Protein AF-A0A699QBV4-F1 (afdb_monomer_lite)

Foldseek 3Di:
DPLLVCLQPQAADPPHDLLRSVVVSVVSCVVCVPSPDDLLRSLVSSLVRYDVVVQVVLCVLVVHHLSPDDSVVSVVSSVVVSPPPPPPDPDPPDPDDDDDPPVVVVVVVVVVVVVVVVVVVVVVVVVVVVVVVPDDPDDPDPDDQDQAPVPRDRDHVVPPPPPDDDDDPPDPDPPPPPPDPDDDDDDDDDDDDDDDDDDD

Radius of gyration: 39.07 Å; chains: 1; bounding box: 72×97×79 Å

Secondary structure (DSSP, 8-state):
--HHHHHHT----TT--HHHHHHHHHHHHHH-TT----HHHHHHHHHHTS-HHHHHHHHHHHTS-GGGS-HHHHHHHHHHHHH---TT---S--------HHHHHHHHHHHHHHHHHHHHHHHHHHHHHHHHHTSPPPP-PPPP----TTT--SS-GGG---SS-----S--SSSSSS-SS-------------------

InterPro domains:
  IPR005162 Retrotransposon-derived protein PEG10, N-terminal capsid-like domain [PF03732] (3-52)

Organism: Tanacetum cinerariifolium (NCBI:txid118510)

pLDDT: mean 74.92, std 21.94, range [32.69, 98.62]

Sequence (200 aa):
MNLRNEILNFQQKFDEFFHEAWERYKDLLHACPHHGFTKLHQLDTFYNALNPADQDSLNAAAGGNLLEKSPHDALTIIENKSKVRNSRSKPIASPVNASDNHSSSELAKLTHAVNQQTSAVTTTMTAMLKQFQSNPPPAQVKAVEEICVTCGGAHLYYQCLAAGGNTFPEYRDNIQGYVSAATGNFNQGNPGYRPQGVAN

Structure (mmCIF, N/CA/C/O backbone):
data_AF-A0A699QBV4-F1
#
_entry.id   AF-A0A699QBV4-F1
#
loop_
_atom_site.group_PDB
_atom_site.id
_atom_site.type_symbol
_atom_site.label_atom_id
_atom_site.label_alt_id
_atom_site.label_comp_id
_atom_site.label_asym_id
_atom_site.label_entity_id
_atom_site.label_seq_id
_atom_site.pdbx_PDB_ins_code
_atom_site.Cartn_x
_atom_site.Cartn_y
_atom_site.Cartn_z
_atom_site.occupancy
_atom_site.B_iso_or_equiv
_atom_site.auth_seq_id
_atom_site.auth_comp_id
_atom_site.auth_asym_id
_atom_site.auth_atom_id
_atom_site.pdbx_PDB_model_num
ATOM 1 N N . MET A 1 1 ? 21.836 -0.295 -15.040 1.00 61.53 1 MET A N 1
ATOM 2 C CA . MET A 1 1 ? 20.828 -0.517 -13.982 1.00 61.53 1 MET A CA 1
ATOM 3 C C . MET A 1 1 ? 19.862 -1.583 -14.461 1.00 61.53 1 MET A C 1
ATOM 5 O O . MET A 1 1 ? 19.471 -1.538 -15.621 1.00 61.53 1 MET A O 1
ATOM 9 N N . ASN A 1 2 ? 19.543 -2.572 -13.627 1.00 87.38 2 ASN A N 1
ATOM 10 C CA . ASN A 1 2 ? 18.540 -3.581 -13.962 1.00 87.38 2 ASN A CA 1
ATOM 11 C C . ASN A 1 2 ? 17.204 -3.125 -13.363 1.00 87.38 2 ASN A C 1
ATOM 13 O O . ASN A 1 2 ? 16.922 -3.424 -12.206 1.00 87.38 2 ASN A O 1
ATOM 17 N N . LEU A 1 3 ? 16.406 -2.392 -14.147 1.00 91.94 3 LEU A N 1
ATOM 18 C CA . LEU A 1 3 ? 15.130 -1.810 -13.702 1.00 91.94 3 LEU A CA 1
ATOM 19 C C . LEU A 1 3 ? 14.177 -2.859 -13.117 1.00 91.94 3 LEU A C 1
ATOM 21 O O . LEU A 1 3 ? 13.450 -2.587 -12.167 1.00 91.94 3 LEU A O 1
ATOM 25 N N . ARG A 1 4 ? 14.232 -4.096 -13.624 1.00 93.38 4 ARG A N 1
ATOM 26 C CA . ARG A 1 4 ? 13.450 -5.213 -13.089 1.00 93.38 4 ARG A CA 1
ATOM 27 C C . ARG A 1 4 ? 13.821 -5.529 -11.638 1.00 93.38 4 ARG A C 1
ATOM 29 O O . ARG A 1 4 ? 12.937 -5.815 -10.839 1.00 93.38 4 ARG A O 1
ATOM 36 N N . ASN A 1 5 ? 15.105 -5.443 -11.288 1.00 93.25 5 ASN A N 1
ATOM 37 C CA . ASN A 1 5 ? 15.554 -5.611 -9.906 1.00 93.25 5 ASN A CA 1
ATOM 38 C C . ASN A 1 5 ? 15.153 -4.420 -9.029 1.00 93.25 5 ASN A C 1
ATOM 40 O O . ASN A 1 5 ? 14.850 -4.625 -7.861 1.00 93.25 5 ASN A O 1
ATOM 44 N N . GLU A 1 6 ? 15.135 -3.198 -9.560 1.00 94.38 6 GLU A N 1
ATOM 45 C CA . GLU A 1 6 ? 14.687 -2.019 -8.804 1.00 94.38 6 GLU A CA 1
ATOM 46 C C . GLU A 1 6 ? 13.194 -2.074 -8.476 1.00 94.38 6 GLU A C 1
ATOM 48 O O . GLU A 1 6 ? 12.801 -1.683 -7.382 1.00 94.38 6 GLU A O 1
ATOM 53 N N . ILE A 1 7 ? 12.377 -2.624 -9.379 1.00 95.25 7 ILE A N 1
ATOM 54 C CA . ILE A 1 7 ? 10.958 -2.895 -9.113 1.00 95.25 7 ILE A CA 1
ATOM 55 C C . ILE A 1 7 ? 10.810 -3.912 -7.972 1.00 95.25 7 ILE A C 1
ATOM 57 O O . ILE A 1 7 ? 10.021 -3.685 -7.063 1.00 95.25 7 ILE A O 1
ATOM 61 N N . LEU A 1 8 ? 11.569 -5.014 -8.002 1.00 94.81 8 LEU A N 1
ATOM 62 C CA . LEU A 1 8 ? 11.474 -6.088 -7.000 1.00 94.81 8 LEU A CA 1
ATOM 63 C C . LEU A 1 8 ? 12.013 -5.694 -5.621 1.00 94.81 8 LEU A C 1
ATOM 65 O O . LEU A 1 8 ? 11.516 -6.179 -4.613 1.00 94.81 8 LEU A O 1
ATOM 69 N N . ASN A 1 9 ? 13.031 -4.835 -5.582 1.00 95.88 9 ASN A N 1
ATOM 70 C CA . ASN A 1 9 ? 13.616 -4.318 -4.343 1.00 95.88 9 ASN A CA 1
ATOM 71 C C . ASN A 1 9 ? 13.069 -2.929 -3.998 1.00 95.88 9 ASN A C 1
ATOM 73 O O . ASN A 1 9 ? 13.732 -2.156 -3.304 1.00 95.88 9 ASN A O 1
ATOM 77 N N . PHE A 1 10 ? 11.898 -2.574 -4.534 1.00 97.94 10 PHE A N 1
ATOM 78 C CA . PHE A 1 10 ? 11.280 -1.300 -4.224 1.00 97.94 10 PHE A CA 1
ATOM 79 C C . PHE A 1 10 ? 11.040 -1.207 -2.716 1.00 97.94 10 PHE A C 1
ATOM 81 O O . PHE A 1 10 ? 10.636 -2.169 -2.072 1.00 97.94 10 PHE A O 1
ATOM 88 N N . GLN A 1 11 ? 11.300 -0.030 -2.160 1.00 98.12 11 GLN A N 1
ATOM 89 C CA . GLN A 1 11 ? 11.010 0.288 -0.774 1.00 98.12 11 GLN A CA 1
ATOM 90 C C . GLN A 1 11 ? 10.605 1.754 -0.692 1.00 98.12 11 GLN A C 1
ATOM 92 O O . GLN A 1 11 ? 11.211 2.616 -1.351 1.00 98.12 11 GLN A O 1
ATOM 97 N N . GLN A 1 12 ? 9.573 2.035 0.096 1.00 98.12 12 GLN A N 1
ATOM 98 C CA . GLN A 1 12 ? 9.241 3.399 0.475 1.00 98.12 12 GLN A CA 1
ATOM 99 C C . GLN A 1 12 ? 10.352 3.952 1.372 1.00 98.12 12 GLN A C 1
ATOM 101 O O . GLN A 1 12 ? 10.805 3.285 2.306 1.00 98.12 12 GLN A O 1
ATOM 106 N N . LYS A 1 13 ? 10.824 5.163 1.080 1.00 97.00 13 LYS A N 1
ATOM 107 C CA . LYS A 1 13 ? 11.875 5.806 1.885 1.00 97.00 13 LYS A CA 1
ATOM 108 C C . LYS A 1 13 ? 11.273 6.403 3.163 1.00 97.00 13 LYS A C 1
ATOM 110 O O . LYS A 1 13 ? 10.092 6.723 3.203 1.00 97.00 13 LYS A O 1
ATOM 115 N N . PHE A 1 14 ? 12.100 6.590 4.193 1.00 89.56 14 PHE A N 1
ATOM 116 C CA . PHE A 1 14 ? 11.664 7.064 5.516 1.00 89.56 14 PHE A CA 1
ATOM 117 C C . PHE A 1 14 ? 10.877 8.391 5.483 1.00 89.56 14 PHE A C 1
ATOM 119 O O . PHE A 1 14 ? 9.830 8.483 6.111 1.00 89.56 14 PHE A O 1
ATOM 126 N N . ASP A 1 15 ? 11.335 9.374 4.704 1.00 90.31 15 ASP A N 1
ATOM 127 C CA . ASP A 1 15 ? 10.689 10.693 4.569 1.00 90.31 15 ASP A CA 1
ATOM 128 C C . ASP A 1 15 ? 9.827 10.824 3.299 1.00 90.31 15 ASP A C 1
ATOM 130 O O . ASP A 1 15 ? 9.460 11.928 2.903 1.00 90.31 15 ASP A O 1
ATOM 134 N N . GLU A 1 16 ? 9.533 9.716 2.616 1.00 94.88 16 GLU A N 1
ATOM 135 C CA . GLU A 1 16 ? 8.768 9.732 1.368 1.00 94.88 16 GLU A CA 1
ATOM 136 C C . GLU A 1 16 ? 7.283 9.507 1.636 1.00 94.88 16 GLU A C 1
ATOM 138 O O . GLU A 1 16 ? 6.866 8.496 2.217 1.00 94.88 16 GLU A O 1
ATOM 143 N N . PHE A 1 17 ? 6.458 10.436 1.162 1.00 94.88 17 PHE A N 1
ATOM 144 C CA . PHE A 1 17 ? 5.015 10.313 1.284 1.00 94.88 17 PHE A CA 1
ATOM 145 C C . PHE A 1 17 ? 4.480 9.208 0.367 1.00 94.88 17 PHE A C 1
ATOM 147 O O . PHE A 1 17 ? 4.997 8.966 -0.721 1.00 94.88 17 PHE A O 1
ATOM 154 N N . PHE A 1 18 ? 3.357 8.600 0.756 1.00 96.88 18 PHE A N 1
ATOM 155 C CA . PHE A 1 18 ? 2.693 7.548 -0.020 1.00 96.88 18 PHE A CA 1
ATOM 156 C C . PHE A 1 18 ? 2.538 7.867 -1.517 1.00 96.88 18 PHE A C 1
ATOM 158 O O . PHE A 1 18 ? 2.805 7.027 -2.372 1.00 96.88 18 PHE A O 1
ATOM 165 N N . HIS A 1 19 ? 2.098 9.086 -1.842 1.00 95.69 19 HIS A N 1
ATOM 166 C CA . HIS A 1 19 ? 1.883 9.491 -3.229 1.00 95.69 19 HIS A CA 1
ATOM 167 C C . HIS A 1 19 ? 3.198 9.573 -4.018 1.00 95.69 19 HIS A C 1
ATOM 169 O O . HIS A 1 19 ? 3.224 9.174 -5.175 1.00 95.69 19 HIS A O 1
ATOM 175 N N . GLU A 1 20 ? 4.292 10.019 -3.396 1.00 96.75 20 GLU A N 1
ATOM 176 C CA . GLU A 1 20 ? 5.619 10.066 -4.022 1.00 96.75 20 GLU A CA 1
ATOM 177 C C . GLU A 1 20 ? 6.139 8.653 -4.293 1.00 96.75 20 GLU A C 1
ATOM 179 O O . GLU A 1 20 ? 6.597 8.364 -5.399 1.00 96.75 20 GLU A O 1
ATOM 184 N N . ALA A 1 21 ? 5.984 7.747 -3.321 1.00 97.88 21 ALA A N 1
ATOM 185 C CA . ALA A 1 21 ? 6.336 6.341 -3.488 1.00 97.88 21 ALA A CA 1
ATOM 186 C C . ALA A 1 21 ? 5.525 5.686 -4.620 1.00 97.88 21 ALA A C 1
ATOM 188 O O . ALA A 1 21 ? 6.087 4.968 -5.447 1.00 97.88 21 ALA A O 1
ATOM 189 N N . TRP A 1 22 ? 4.218 5.956 -4.694 1.00 98.00 22 TRP A N 1
ATOM 190 C CA . TRP A 1 22 ? 3.360 5.417 -5.749 1.00 98.00 22 TRP A CA 1
ATOM 191 C C . TRP A 1 22 ? 3.744 5.924 -7.143 1.00 98.00 22 TRP A C 1
ATOM 193 O O . TRP A 1 22 ? 3.850 5.121 -8.072 1.00 98.00 22 TRP A O 1
ATOM 203 N N . GLU A 1 23 ? 3.998 7.226 -7.303 1.00 97.38 23 GLU A N 1
ATOM 204 C CA . GLU A 1 23 ? 4.460 7.777 -8.584 1.00 97.38 23 GLU A CA 1
ATOM 205 C C . GLU A 1 23 ? 5.813 7.182 -8.990 1.00 97.38 23 GLU A C 1
ATOM 207 O O . GLU A 1 23 ? 5.953 6.681 -10.105 1.00 97.38 23 GLU A O 1
ATOM 212 N N . ARG A 1 24 ? 6.775 7.107 -8.062 1.00 98.00 24 ARG A N 1
ATOM 213 C CA . ARG A 1 24 ? 8.092 6.514 -8.334 1.00 98.00 24 ARG A CA 1
ATOM 214 C C . ARG A 1 24 ? 7.996 5.044 -8.741 1.00 98.00 24 ARG A C 1
ATOM 216 O O . ARG A 1 24 ? 8.729 4.597 -9.621 1.00 98.00 24 ARG A O 1
ATOM 223 N N . TYR A 1 25 ? 7.098 4.284 -8.119 1.00 98.06 25 TYR A N 1
ATOM 224 C CA . TYR A 1 25 ? 6.860 2.895 -8.498 1.00 98.06 25 TYR A CA 1
ATOM 225 C C . TYR A 1 25 ? 6.279 2.779 -9.916 1.00 98.06 25 TYR A C 1
ATOM 227 O O . TYR A 1 25 ? 6.743 1.956 -10.709 1.00 98.06 25 TYR A O 1
ATOM 235 N N . LYS A 1 26 ? 5.316 3.639 -10.278 1.00 96.94 26 LYS A N 1
ATOM 236 C CA . LYS A 1 26 ? 4.771 3.700 -11.645 1.00 96.94 26 LYS A CA 1
ATOM 237 C C . LYS A 1 26 ? 5.837 4.075 -12.671 1.00 96.94 26 LYS A C 1
ATOM 239 O O . LYS A 1 26 ? 5.889 3.448 -13.726 1.00 96.94 26 LYS A O 1
ATOM 244 N N . ASP A 1 27 ? 6.709 5.027 -12.354 1.00 97.44 27 ASP A N 1
ATOM 245 C CA . ASP A 1 27 ? 7.809 5.425 -13.237 1.00 97.44 27 ASP A CA 1
ATOM 246 C C . ASP A 1 27 ? 8.770 4.262 -13.512 1.00 97.44 27 ASP A C 1
ATOM 248 O O . ASP A 1 27 ? 9.167 4.044 -14.658 1.00 97.44 27 ASP A O 1
ATOM 252 N N . LEU A 1 28 ? 9.083 3.450 -12.495 1.00 96.50 28 LEU A N 1
ATOM 253 C CA . LEU A 1 28 ? 9.894 2.240 -12.667 1.00 96.50 28 LEU A CA 1
ATOM 254 C C . LEU A 1 28 ? 9.213 1.206 -13.576 1.00 96.50 28 LEU A C 1
ATOM 256 O O . LEU A 1 28 ? 9.867 0.628 -14.447 1.00 96.50 28 LEU A O 1
ATOM 260 N N . LEU A 1 29 ? 7.904 0.990 -13.407 1.00 95.62 29 LEU A N 1
ATOM 261 C CA . LEU A 1 29 ? 7.129 0.097 -14.275 1.00 95.62 29 LEU A CA 1
ATOM 262 C C . LEU A 1 29 ? 7.102 0.606 -15.725 1.00 95.62 29 LEU A C 1
ATOM 264 O O . LEU A 1 29 ? 7.334 -0.174 -16.649 1.00 95.62 29 LEU A O 1
ATOM 268 N N . HIS A 1 30 ? 6.889 1.909 -15.931 1.00 95.56 30 HIS A N 1
ATOM 269 C CA . HIS A 1 30 ? 6.886 2.531 -17.258 1.00 95.56 30 HIS A CA 1
ATOM 270 C C . HIS A 1 30 ? 8.258 2.486 -17.938 1.00 95.56 30 HIS A C 1
ATOM 272 O O . HIS A 1 30 ? 8.334 2.265 -19.146 1.00 95.56 30 HIS A O 1
ATOM 278 N N . ALA A 1 31 ? 9.342 2.646 -17.177 1.00 95.50 31 ALA A N 1
ATOM 279 C CA . ALA A 1 31 ? 10.705 2.535 -17.691 1.00 95.50 31 ALA A CA 1
ATOM 280 C C . ALA A 1 31 ? 11.083 1.089 -18.074 1.00 95.50 31 ALA A C 1
ATOM 282 O O . ALA A 1 31 ? 12.048 0.876 -18.811 1.00 95.50 31 ALA A O 1
ATOM 283 N N . CYS A 1 32 ? 10.330 0.085 -17.607 1.00 93.06 32 CYS A N 1
ATOM 284 C CA . CYS A 1 32 ? 10.576 -1.331 -17.873 1.00 93.06 32 CYS A CA 1
ATOM 285 C C . CYS A 1 32 ? 9.347 -2.031 -18.497 1.00 93.06 32 CYS A C 1
ATOM 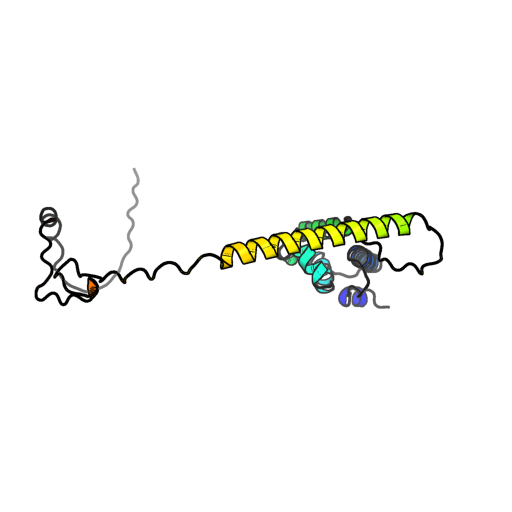287 O O . CYS A 1 32 ? 8.815 -2.969 -17.909 1.00 93.06 32 CYS A O 1
ATOM 289 N N . PRO A 1 33 ? 8.899 -1.665 -19.713 1.00 85.62 33 PRO A N 1
ATOM 290 C CA . PRO A 1 33 ? 7.638 -2.164 -20.286 1.00 85.62 33 PRO A CA 1
ATOM 291 C C . PRO A 1 33 ? 7.607 -3.688 -20.515 1.00 85.62 33 PRO A C 1
ATOM 293 O O . PRO A 1 33 ? 6.541 -4.297 -20.558 1.00 85.62 33 PRO A O 1
ATOM 296 N N . HIS A 1 34 ? 8.776 -4.329 -20.625 1.00 89.31 34 HIS A N 1
ATOM 297 C CA . HIS A 1 34 ? 8.922 -5.781 -20.785 1.00 89.31 34 HIS A CA 1
ATOM 298 C C . HIS A 1 34 ? 9.224 -6.511 -19.463 1.00 89.31 34 HIS A C 1
ATOM 300 O O . HIS A 1 34 ? 9.803 -7.596 -19.465 1.00 89.31 34 HIS A O 1
ATOM 306 N N . HIS A 1 35 ? 8.842 -5.938 -18.318 1.00 87.62 35 HIS A N 1
ATOM 307 C CA . HIS A 1 35 ? 9.147 -6.484 -16.990 1.00 87.62 35 HIS A CA 1
ATOM 308 C C . HIS A 1 35 ? 8.538 -7.875 -16.700 1.00 87.62 35 HIS A C 1
ATOM 310 O O . HIS A 1 35 ? 9.020 -8.594 -15.821 1.00 87.62 35 HIS A O 1
ATOM 316 N N . GLY A 1 36 ? 7.463 -8.260 -17.400 1.00 91.81 36 GLY A N 1
ATOM 317 C CA . GLY A 1 36 ? 6.789 -9.561 -17.256 1.00 91.81 36 GLY A CA 1
ATOM 318 C C . GLY A 1 36 ? 5.936 -9.746 -15.989 1.00 91.81 36 GLY A C 1
ATOM 319 O O . GLY A 1 36 ? 5.261 -10.759 -15.852 1.00 91.81 36 GLY A O 1
ATOM 320 N N . PHE A 1 37 ? 5.935 -8.785 -15.061 1.00 94.06 37 PHE A N 1
ATOM 321 C CA . PHE A 1 37 ? 5.098 -8.817 -13.859 1.00 94.06 37 PHE A CA 1
ATOM 322 C C . PHE A 1 37 ? 3.599 -8.696 -14.146 1.00 94.06 37 PHE A C 1
ATOM 324 O O . PHE A 1 37 ? 3.161 -7.771 -14.834 1.00 94.06 37 PHE A O 1
ATOM 331 N N . THR A 1 38 ? 2.813 -9.589 -13.541 1.00 95.75 38 THR A N 1
ATOM 332 C CA . THR A 1 38 ? 1.349 -9.493 -13.521 1.00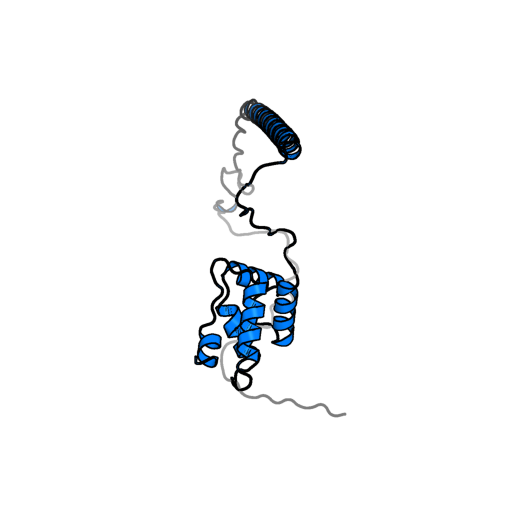 95.75 38 THR A CA 1
ATOM 333 C C . THR A 1 38 ? 0.902 -8.317 -12.655 1.00 95.75 38 THR A C 1
ATOM 335 O O . THR A 1 38 ? 1.629 -7.875 -11.764 1.00 95.75 38 THR A O 1
ATOM 338 N N . LYS A 1 39 ? -0.325 -7.825 -12.864 1.00 95.00 39 LYS A N 1
ATOM 339 C CA . LYS A 1 39 ? -0.855 -6.720 -12.054 1.00 95.00 39 LYS A CA 1
ATOM 340 C C . LYS A 1 39 ? -0.908 -7.062 -10.564 1.00 95.00 39 LYS A C 1
ATOM 342 O O . LYS A 1 39 ? -0.567 -6.222 -9.743 1.00 95.00 39 LYS A O 1
ATOM 347 N N . LEU A 1 40 ? -1.281 -8.299 -10.233 1.00 96.44 40 LEU A N 1
ATOM 348 C CA . LEU A 1 40 ? -1.284 -8.790 -8.856 1.00 96.44 40 LEU A CA 1
ATOM 349 C C . LEU A 1 40 ? 0.119 -8.730 -8.243 1.00 96.44 40 LEU A C 1
ATOM 351 O O . LEU A 1 40 ? 0.277 -8.211 -7.147 1.00 96.44 40 LEU A O 1
ATOM 355 N N . HIS A 1 41 ? 1.140 -9.184 -8.975 1.00 96.75 41 HIS A N 1
ATOM 356 C CA . HIS A 1 41 ? 2.518 -9.138 -8.490 1.00 96.75 41 HIS A CA 1
ATOM 357 C C . HIS A 1 41 ? 3.022 -7.702 -8.292 1.00 96.75 41 HIS A C 1
ATOM 359 O O . HIS A 1 41 ? 3.727 -7.434 -7.325 1.00 96.75 41 HIS A O 1
ATOM 365 N N . GLN A 1 42 ? 2.635 -6.767 -9.167 1.00 97.31 42 GLN A N 1
ATOM 366 C CA . GLN A 1 42 ? 2.961 -5.346 -8.994 1.00 97.31 42 GLN A CA 1
ATOM 367 C C . GLN A 1 42 ? 2.340 -4.771 -7.712 1.00 97.31 42 GLN A C 1
ATOM 369 O O . GLN A 1 42 ? 2.997 -4.047 -6.972 1.00 97.31 42 GLN A O 1
ATOM 374 N N . LEU A 1 43 ? 1.072 -5.100 -7.446 1.00 98.12 43 LEU A N 1
ATOM 375 C CA . LEU A 1 43 ? 0.359 -4.637 -6.254 1.00 98.12 43 LEU A CA 1
ATOM 376 C C . LEU A 1 43 ? 0.948 -5.229 -4.972 1.00 98.12 43 LEU A C 1
ATOM 378 O O . LEU A 1 43 ? 1.159 -4.491 -4.017 1.00 98.12 43 LEU A O 1
ATOM 382 N N . ASP A 1 44 ? 1.253 -6.527 -4.977 1.00 98.00 44 ASP A N 1
ATOM 383 C CA . ASP A 1 44 ? 1.896 -7.215 -3.855 1.00 98.00 44 ASP A CA 1
ATOM 384 C C . ASP A 1 44 ? 3.282 -6.625 -3.559 1.00 98.00 44 ASP A C 1
ATOM 386 O O . ASP A 1 44 ? 3.573 -6.243 -2.427 1.00 98.00 44 ASP A O 1
ATOM 390 N N . THR A 1 45 ? 4.099 -6.438 -4.601 1.00 98.12 45 THR A N 1
ATOM 391 C CA . THR A 1 45 ? 5.427 -5.819 -4.478 1.00 98.12 45 THR A CA 1
ATOM 392 C C . THR A 1 45 ? 5.327 -4.415 -3.890 1.00 98.12 45 THR A C 1
ATOM 394 O O . THR A 1 45 ? 6.046 -4.090 -2.950 1.00 98.12 45 THR A O 1
ATOM 397 N N . PHE A 1 46 ? 4.420 -3.583 -4.413 1.00 98.62 46 PHE A N 1
ATOM 398 C CA . PHE A 1 46 ? 4.235 -2.230 -3.900 1.00 98.62 46 PHE A CA 1
ATOM 399 C C . PHE A 1 46 ? 3.748 -2.233 -2.449 1.00 98.62 46 PHE A C 1
ATOM 401 O O . PHE A 1 46 ? 4.339 -1.549 -1.623 1.00 98.62 46 PHE A O 1
ATOM 408 N N . TYR A 1 47 ? 2.719 -3.018 -2.116 1.00 98.62 47 TYR A N 1
ATOM 409 C CA . TYR A 1 47 ? 2.162 -3.077 -0.762 1.00 98.62 47 TYR A CA 1
ATOM 410 C C . TYR A 1 47 ? 3.207 -3.515 0.270 1.00 98.62 47 TYR A C 1
ATOM 412 O O . TYR A 1 47 ? 3.370 -2.851 1.293 1.00 98.62 47 TYR A O 1
ATOM 420 N N . ASN A 1 48 ? 3.959 -4.582 -0.011 1.00 98.19 48 ASN A N 1
ATOM 421 C CA . ASN A 1 48 ? 4.975 -5.115 0.905 1.00 98.19 48 ASN A CA 1
ATOM 422 C C . ASN A 1 48 ? 6.173 -4.168 1.093 1.00 98.19 48 ASN A C 1
ATOM 424 O O . ASN A 1 48 ? 6.891 -4.264 2.085 1.00 98.19 48 ASN A O 1
ATOM 428 N N . ALA A 1 49 ? 6.374 -3.244 0.157 1.00 98.31 49 ALA A N 1
ATOM 429 C CA . ALA A 1 49 ? 7.429 -2.243 0.191 1.00 98.31 49 ALA A CA 1
ATOM 430 C C . ALA A 1 49 ? 7.070 -0.967 0.976 1.00 98.31 49 ALA A C 1
ATOM 432 O O . ALA A 1 49 ? 7.946 -0.123 1.199 1.00 98.31 49 ALA A O 1
ATOM 433 N N . LEU A 1 50 ? 5.798 -0.794 1.349 1.00 98.38 50 LEU A N 1
ATOM 434 C CA . LEU A 1 50 ? 5.319 0.365 2.100 1.00 98.38 50 LEU A CA 1
ATOM 435 C C . LEU A 1 50 ? 5.725 0.303 3.571 1.00 98.38 50 LEU A C 1
ATOM 437 O O . LEU A 1 50 ? 5.945 -0.764 4.146 1.00 98.38 50 LEU A O 1
ATOM 441 N N . ASN A 1 51 ? 5.761 1.473 4.205 1.00 97.38 51 ASN A N 1
ATOM 442 C CA . ASN A 1 51 ? 5.836 1.539 5.657 1.00 97.38 51 ASN A CA 1
ATOM 443 C C . ASN A 1 51 ? 4.527 1.005 6.299 1.00 97.38 51 ASN A C 1
ATOM 445 O O . ASN A 1 51 ? 3.464 1.060 5.669 1.00 97.38 51 ASN A O 1
ATOM 449 N N . PRO A 1 52 ? 4.566 0.535 7.562 1.00 97.62 52 PRO A N 1
ATOM 450 C CA . PRO A 1 52 ? 3.388 -0.036 8.221 1.00 97.62 52 PRO A CA 1
ATOM 451 C C . PRO A 1 52 ? 2.185 0.913 8.306 1.00 97.62 52 PRO A C 1
ATOM 453 O O . PRO A 1 52 ? 1.051 0.483 8.134 1.00 97.62 52 PRO A O 1
ATOM 456 N N . ALA A 1 53 ? 2.409 2.215 8.506 1.00 96.44 53 ALA A N 1
ATOM 457 C CA . ALA A 1 53 ? 1.318 3.183 8.627 1.00 96.44 53 ALA A CA 1
ATOM 458 C C . ALA A 1 53 ? 0.536 3.344 7.311 1.00 96.44 53 ALA A C 1
ATOM 460 O O . ALA A 1 53 ? -0.691 3.484 7.313 1.00 96.44 53 ALA A O 1
ATOM 461 N N . ASP A 1 54 ? 1.229 3.303 6.174 1.00 97.69 54 ASP A N 1
ATOM 462 C CA . ASP A 1 54 ? 0.594 3.345 4.862 1.00 97.69 54 ASP A CA 1
ATOM 463 C C . ASP A 1 54 ? -0.082 2.017 4.499 1.00 97.69 54 ASP A C 1
ATOM 465 O O . ASP A 1 54 ? -1.154 2.053 3.885 1.00 97.69 54 ASP A O 1
ATOM 469 N N . GLN A 1 55 ? 0.463 0.874 4.936 1.00 98.50 55 GLN A N 1
ATOM 470 C CA . GLN A 1 55 ? -0.215 -0.428 4.841 1.00 98.50 55 GLN A CA 1
ATOM 471 C C . GLN A 1 55 ? -1.522 -0.438 5.646 1.00 98.50 55 GLN A C 1
ATOM 473 O O . GLN A 1 55 ? -2.577 -0.762 5.098 1.00 98.50 55 GLN A O 1
ATOM 478 N N . ASP A 1 56 ? -1.486 -0.007 6.908 1.00 98.25 56 ASP A N 1
ATOM 479 C CA . ASP A 1 56 ? -2.665 0.084 7.776 1.00 98.25 56 ASP A CA 1
ATOM 480 C C . ASP A 1 56 ? -3.723 1.020 7.189 1.00 98.25 56 ASP A C 1
ATOM 482 O O . ASP A 1 56 ? -4.912 0.698 7.151 1.00 98.25 56 ASP A O 1
ATOM 486 N N . SER A 1 57 ? -3.294 2.169 6.661 1.00 97.25 57 SER A N 1
ATOM 487 C CA . SER A 1 57 ? -4.186 3.120 5.999 1.00 97.25 57 SER A CA 1
ATOM 488 C C . SER A 1 57 ? -4.860 2.527 4.758 1.00 97.25 57 SER A C 1
ATOM 490 O O . SER A 1 57 ? -6.033 2.819 4.514 1.00 97.25 57 SER A O 1
ATOM 492 N N . LEU A 1 58 ? -4.149 1.713 3.974 1.00 98.31 58 LEU A N 1
ATOM 493 C CA . LEU A 1 58 ? -4.721 1.010 2.827 1.00 98.31 58 LEU A CA 1
ATOM 494 C C . LEU A 1 58 ? -5.703 -0.083 3.259 1.00 98.31 58 LEU A C 1
ATOM 496 O O . LEU A 1 58 ? -6.789 -0.180 2.685 1.00 98.31 58 LEU A O 1
ATOM 500 N N . ASN A 1 59 ? -5.360 -0.858 4.286 1.00 98.38 59 ASN A N 1
ATOM 501 C CA . ASN A 1 59 ? -6.227 -1.907 4.820 1.00 98.38 59 ASN A CA 1
ATOM 502 C C . ASN A 1 59 ? -7.521 -1.327 5.409 1.00 98.38 59 ASN A C 1
ATOM 504 O O . ASN A 1 59 ? -8.618 -1.836 5.167 1.00 98.38 59 ASN A O 1
ATOM 508 N N . ALA A 1 60 ? -7.424 -0.198 6.112 1.00 97.88 60 ALA A N 1
ATOM 509 C CA . ALA A 1 60 ? -8.589 0.531 6.603 1.00 97.88 60 ALA A CA 1
ATOM 510 C C . ALA A 1 60 ? -9.502 0.983 5.450 1.00 97.88 60 ALA A C 1
ATOM 512 O O . ALA A 1 60 ? -10.715 0.791 5.514 1.00 97.88 60 ALA A O 1
ATOM 513 N N . ALA A 1 61 ? -8.928 1.519 4.367 1.00 97.31 61 ALA A N 1
ATOM 514 C CA . ALA A 1 61 ? -9.689 1.919 3.183 1.00 97.31 61 ALA A CA 1
ATOM 515 C C . ALA A 1 61 ? -10.314 0.723 2.438 1.00 97.31 61 ALA A C 1
ATOM 517 O O . ALA A 1 61 ? -11.381 0.856 1.839 1.00 97.31 61 ALA A O 1
ATOM 518 N N . ALA A 1 62 ? -9.678 -0.448 2.494 1.00 97.75 62 ALA A N 1
ATOM 519 C CA . ALA A 1 62 ? -10.200 -1.690 1.934 1.00 97.75 62 ALA A CA 1
ATOM 520 C C . ALA A 1 62 ? -11.263 -2.364 2.828 1.00 97.75 62 ALA A C 1
ATOM 522 O O . ALA A 1 62 ? -11.981 -3.255 2.361 1.00 97.75 62 ALA A O 1
ATOM 523 N N . GLY A 1 63 ? -11.377 -1.971 4.100 1.00 97.81 63 GLY A N 1
ATOM 524 C CA . GLY A 1 63 ? -12.203 -2.668 5.088 1.00 97.81 63 GLY A CA 1
ATOM 525 C C . GLY A 1 63 ? -11.677 -4.070 5.420 1.00 97.81 63 GLY A C 1
ATOM 526 O O . GLY A 1 63 ? -12.470 -4.986 5.621 1.00 97.81 63 GLY A O 1
ATOM 527 N N . GLY A 1 64 ? -10.356 -4.261 5.394 1.00 97.06 64 GLY A N 1
ATOM 528 C CA . GLY A 1 64 ? -9.688 -5.555 5.558 1.00 97.06 64 GLY A CA 1
ATOM 529 C C . GLY A 1 64 ? -8.328 -5.570 4.861 1.00 97.06 64 GLY A C 1
ATOM 530 O O . GLY A 1 64 ? -7.826 -4.522 4.471 1.00 97.06 64 GLY A O 1
ATOM 531 N N . ASN A 1 65 ? -7.727 -6.743 4.674 1.00 97.50 65 ASN A N 1
ATOM 532 C CA . ASN A 1 65 ? -6.465 -6.843 3.943 1.00 97.50 65 ASN A CA 1
ATOM 533 C C . ASN A 1 65 ? -6.648 -6.390 2.480 1.00 97.50 65 ASN A C 1
ATOM 535 O O . ASN A 1 65 ? -7.481 -6.938 1.752 1.00 97.50 65 ASN A O 1
ATOM 539 N N . LEU A 1 66 ? -5.863 -5.406 2.030 1.00 98.12 66 LEU A N 1
ATOM 540 C CA . LEU A 1 66 ? -5.918 -4.911 0.652 1.00 98.12 66 LEU A CA 1
ATOM 541 C C . LEU A 1 66 ? -5.624 -6.023 -0.366 1.00 98.12 66 LEU A C 1
ATOM 543 O O . LEU A 1 66 ? -6.245 -6.057 -1.428 1.00 98.12 66 LEU A O 1
ATOM 547 N N . LEU A 1 67 ? -4.707 -6.940 -0.043 1.00 97.00 67 LEU A N 1
ATOM 548 C CA . LEU A 1 67 ? -4.285 -8.011 -0.951 1.00 97.00 67 LEU A CA 1
ATOM 549 C C . LEU A 1 67 ? -5.357 -9.096 -1.161 1.00 97.00 67 LEU A C 1
ATOM 551 O O . LEU A 1 67 ? -5.233 -9.898 -2.082 1.00 97.00 67 LEU A O 1
ATOM 555 N N . GLU A 1 68 ? -6.425 -9.104 -0.356 1.00 97.44 68 GLU A N 1
ATOM 556 C CA . GLU A 1 68 ? -7.596 -9.974 -0.555 1.00 97.44 68 GLU A CA 1
ATOM 557 C C . GLU A 1 68 ? -8.626 -9.372 -1.523 1.00 97.44 68 GLU A C 1
ATOM 559 O O . GLU A 1 68 ? -9.579 -10.043 -1.927 1.00 97.44 68 GLU A O 1
ATOM 564 N N . LYS A 1 69 ? -8.464 -8.100 -1.902 1.00 97.94 69 LYS A N 1
ATOM 565 C CA . LYS A 1 69 ? -9.338 -7.447 -2.879 1.00 97.94 69 LYS A CA 1
ATOM 566 C C . LYS A 1 69 ? -9.000 -7.881 -4.298 1.00 97.94 69 LYS A C 1
ATOM 568 O O . LYS A 1 69 ? -7.904 -8.354 -4.597 1.00 97.94 69 LYS A O 1
ATOM 573 N N . SER A 1 70 ? -9.946 -7.661 -5.212 1.00 97.81 70 SER A N 1
ATOM 574 C CA . SER A 1 70 ? -9.649 -7.819 -6.632 1.00 97.81 70 SER A CA 1
ATOM 575 C C . SER A 1 70 ? -8.518 -6.853 -7.037 1.00 97.81 70 SER A C 1
ATOM 577 O O . SER A 1 70 ? -8.443 -5.742 -6.500 1.00 97.81 70 SER A O 1
ATOM 579 N N . PRO A 1 71 ? -7.647 -7.205 -8.004 1.00 97.19 71 PRO A N 1
ATOM 580 C CA . PRO A 1 71 ? -6.579 -6.307 -8.449 1.00 97.19 71 PRO A CA 1
ATOM 581 C C . PRO A 1 71 ? -7.080 -4.933 -8.919 1.00 97.19 71 PRO A C 1
ATOM 583 O O . PRO A 1 71 ? -6.362 -3.939 -8.817 1.00 97.19 71 PRO A O 1
ATOM 586 N N . HIS A 1 72 ? -8.309 -4.871 -9.439 1.00 97.81 72 HIS A N 1
ATOM 587 C CA . HIS A 1 72 ? -8.945 -3.625 -9.857 1.00 97.81 72 HIS A CA 1
ATOM 588 C C . HIS A 1 72 ? -9.327 -2.743 -8.660 1.00 97.81 72 HIS A C 1
ATOM 590 O O . HIS A 1 72 ? -9.011 -1.551 -8.649 1.00 97.81 72 HIS A O 1
ATOM 596 N N . ASP A 1 73 ? -9.945 -3.330 -7.635 1.00 98.12 73 ASP A N 1
ATOM 597 C CA . ASP A 1 73 ? -10.338 -2.605 -6.423 1.00 98.12 73 ASP A CA 1
ATOM 598 C C . ASP A 1 73 ? -9.109 -2.138 -5.643 1.00 98.12 73 ASP A C 1
ATOM 600 O O . ASP A 1 73 ? -9.036 -0.978 -5.238 1.00 98.12 73 ASP A O 1
ATOM 604 N N . ALA A 1 74 ? -8.105 -3.009 -5.494 1.00 98.44 74 ALA A N 1
ATOM 605 C CA . ALA A 1 74 ? -6.853 -2.675 -4.821 1.00 98.44 74 ALA A CA 1
ATOM 606 C C . ALA A 1 74 ? -6.142 -1.496 -5.502 1.00 98.44 74 ALA A C 1
ATOM 608 O O . ALA A 1 74 ? -5.734 -0.542 -4.837 1.00 98.44 74 ALA A O 1
ATOM 609 N N . LEU A 1 75 ? -6.060 -1.517 -6.838 1.00 98.19 75 LEU A N 1
ATOM 610 C CA . LEU A 1 75 ? -5.516 -0.400 -7.608 1.00 98.19 75 LEU A CA 1
ATOM 611 C C . LEU A 1 75 ? -6.325 0.884 -7.391 1.00 98.19 75 LEU A C 1
ATOM 613 O O . LEU A 1 75 ? -5.739 1.947 -7.212 1.00 98.19 75 LEU A O 1
ATOM 617 N N . THR A 1 76 ? -7.654 0.788 -7.394 1.00 98.12 76 THR A N 1
ATOM 618 C CA . THR A 1 76 ? -8.543 1.940 -7.194 1.00 98.12 76 THR A CA 1
ATOM 619 C C . THR A 1 76 ? -8.341 2.568 -5.816 1.00 98.12 76 THR A C 1
ATOM 621 O O . THR A 1 76 ? -8.259 3.789 -5.704 1.00 98.12 76 THR A O 1
ATOM 624 N N . ILE A 1 77 ? -8.197 1.758 -4.766 1.00 98.12 77 ILE A N 1
ATOM 625 C CA . ILE A 1 77 ? -7.931 2.233 -3.400 1.00 98.12 77 ILE A CA 1
ATOM 626 C C . ILE A 1 77 ? -6.569 2.937 -3.319 1.00 98.12 77 ILE A C 1
ATOM 628 O O . ILE A 1 77 ? -6.487 4.039 -2.771 1.00 98.12 77 ILE A O 1
ATOM 632 N N . ILE A 1 78 ? -5.522 2.346 -3.904 1.00 97.94 78 ILE A N 1
ATOM 633 C CA . ILE A 1 78 ? -4.177 2.943 -3.966 1.00 97.94 78 ILE A CA 1
ATOM 634 C C . ILE A 1 78 ? -4.212 4.287 -4.705 1.00 97.94 78 ILE A C 1
ATOM 636 O O . ILE A 1 78 ? -3.728 5.291 -4.184 1.00 97.94 78 ILE A O 1
ATOM 640 N N . GLU A 1 79 ? -4.830 4.327 -5.886 1.00 97.19 79 GLU A N 1
ATOM 641 C CA . GLU A 1 79 ? -4.991 5.545 -6.688 1.00 97.19 79 GLU A CA 1
ATOM 642 C C . GLU A 1 79 ? -5.802 6.620 -5.959 1.00 97.19 79 GLU A C 1
ATOM 644 O O . GLU A 1 79 ? -5.509 7.810 -6.056 1.00 97.19 79 GLU A O 1
ATOM 649 N N . ASN A 1 80 ? -6.826 6.233 -5.202 1.00 96.25 80 ASN A N 1
ATOM 650 C CA . ASN A 1 80 ? -7.598 7.188 -4.418 1.00 96.25 80 ASN A CA 1
ATOM 651 C C . ASN A 1 80 ? -6.759 7.758 -3.271 1.00 96.25 80 ASN A C 1
ATOM 653 O O . ASN A 1 80 ? -6.724 8.976 -3.101 1.00 96.25 80 ASN A O 1
ATOM 657 N N . LYS A 1 81 ? -6.024 6.920 -2.530 1.00 94.44 81 LYS A N 1
ATOM 658 C CA . LYS A 1 81 ? -5.140 7.380 -1.447 1.00 94.44 81 LYS A CA 1
ATOM 659 C C . LYS A 1 81 ? -4.016 8.282 -1.965 1.00 94.44 81 LYS A C 1
ATOM 661 O O . LYS A 1 81 ? -3.713 9.277 -1.312 1.00 94.44 81 LYS A O 1
ATOM 666 N N . SER A 1 82 ? -3.434 7.996 -3.134 1.00 94.25 82 SER A N 1
ATOM 667 C CA . SER A 1 82 ? -2.380 8.843 -3.721 1.00 94.25 82 SER A CA 1
ATOM 668 C C . SER A 1 82 ? -2.902 10.225 -4.142 1.00 94.25 82 SER A C 1
ATOM 670 O O . SER A 1 82 ? -2.173 11.215 -4.059 1.00 94.25 82 SER A O 1
ATOM 672 N N . LYS A 1 83 ? -4.181 10.316 -4.533 1.00 90.75 83 LYS A N 1
ATOM 673 C CA . LYS A 1 83 ? -4.858 11.572 -4.906 1.00 90.75 83 LYS A CA 1
ATOM 674 C C . LYS A 1 83 ? -5.326 12.400 -3.722 1.00 90.75 83 LYS A C 1
ATOM 676 O O . LYS A 1 83 ? -5.533 13.605 -3.891 1.00 90.75 83 LYS A O 1
ATOM 681 N N . VAL A 1 84 ? -5.478 11.801 -2.540 1.00 82.62 84 VAL A N 1
ATOM 682 C CA . VAL A 1 84 ? -5.703 12.545 -1.295 1.00 82.62 84 VAL A CA 1
ATOM 683 C C . VAL A 1 84 ? -4.397 13.263 -0.954 1.00 82.62 84 VAL A C 1
ATOM 685 O O . VAL A 1 8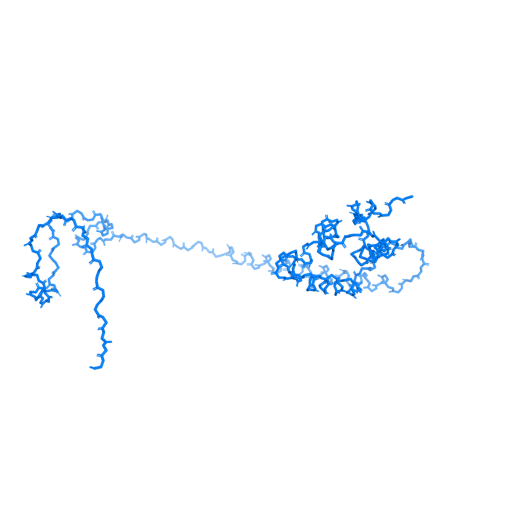4 ? -3.625 12.857 -0.088 1.00 82.62 84 VAL A O 1
ATOM 688 N N . ARG A 1 85 ? -4.121 14.354 -1.679 1.00 63.25 85 ARG A N 1
ATOM 689 C CA . ARG A 1 85 ? -3.080 15.307 -1.316 1.00 63.25 85 ARG A CA 1
ATOM 690 C C . ARG A 1 85 ? -3.463 15.840 0.047 1.00 63.25 85 ARG A C 1
ATOM 692 O O . ARG A 1 85 ? -4.433 16.582 0.189 1.00 63.25 85 ARG A O 1
ATOM 699 N N . ASN A 1 86 ? -2.706 15.412 1.045 1.00 55.53 86 ASN A N 1
ATOM 700 C CA . ASN A 1 86 ? -2.822 15.882 2.403 1.00 55.53 86 ASN A CA 1
ATOM 701 C C . ASN A 1 86 ? -2.641 17.408 2.406 1.00 55.53 86 ASN A C 1
ATOM 703 O O . ASN A 1 86 ? -1.524 17.920 2.417 1.00 55.53 86 ASN A O 1
ATOM 707 N N . SER A 1 87 ? -3.741 18.160 2.426 1.00 51.16 87 SER A N 1
ATOM 708 C CA . SER A 1 87 ? -3.740 19.602 2.693 1.00 51.16 87 SER A CA 1
ATOM 709 C C . SER A 1 87 ? -3.231 19.928 4.108 1.00 51.16 87 SER A C 1
ATOM 711 O O . SER A 1 87 ? -3.123 21.096 4.475 1.00 51.16 87 SER A O 1
ATOM 713 N N . ARG A 1 88 ? -2.862 18.907 4.894 1.00 55.38 88 ARG A N 1
ATOM 714 C CA . ARG A 1 88 ? -2.400 18.978 6.278 1.00 55.38 88 ARG A CA 1
ATOM 715 C C . ARG A 1 88 ? -0.985 18.428 6.515 1.00 55.38 88 ARG A C 1
ATOM 717 O O . ARG A 1 88 ? -0.623 18.193 7.662 1.00 55.38 88 ARG A O 1
ATOM 724 N N . SER A 1 89 ? -0.148 18.278 5.490 1.00 48.22 89 SER A N 1
ATOM 725 C CA . SER A 1 89 ? 1.293 18.050 5.693 1.00 48.22 89 SER A CA 1
ATOM 726 C C . SER A 1 89 ? 2.127 19.015 4.864 1.00 48.22 89 SER A C 1
ATOM 728 O O . SER A 1 89 ? 2.782 18.634 3.901 1.00 48.22 89 SER A O 1
ATOM 730 N N . LYS A 1 90 ? 2.146 20.284 5.279 1.00 44.97 90 LYS A N 1
ATOM 731 C CA . LYS A 1 90 ? 3.418 21.004 5.245 1.00 44.97 90 LYS A CA 1
ATOM 732 C C . LYS A 1 90 ? 4.200 20.528 6.471 1.00 44.97 90 LYS A C 1
ATOM 734 O O . LYS A 1 90 ? 3.733 20.784 7.583 1.00 44.97 90 LYS A O 1
ATOM 739 N N . PRO A 1 91 ? 5.349 19.854 6.320 1.00 43.31 91 PRO A N 1
ATOM 740 C CA . PRO A 1 91 ? 6.319 19.820 7.399 1.00 43.31 91 PRO A CA 1
ATOM 741 C C . PRO A 1 91 ? 6.678 21.278 7.689 1.00 43.31 91 PRO A C 1
ATOM 743 O O . PRO A 1 91 ? 7.014 22.031 6.771 1.00 43.31 91 PRO A O 1
ATOM 746 N N . ILE A 1 92 ? 6.583 21.707 8.945 1.00 46.34 92 ILE A N 1
ATOM 747 C CA . ILE A 1 92 ? 7.243 22.939 9.378 1.00 46.34 92 ILE A CA 1
ATOM 748 C C . ILE A 1 92 ? 8.740 22.620 9.384 1.00 46.34 92 ILE A C 1
ATOM 750 O O . ILE A 1 92 ? 9.319 22.252 10.397 1.00 46.34 92 ILE A O 1
ATOM 754 N N . ALA A 1 93 ? 9.343 22.682 8.206 1.00 44.88 93 ALA A N 1
ATOM 755 C CA . ALA A 1 93 ? 10.777 22.645 7.990 1.00 44.88 93 ALA A CA 1
ATOM 756 C C . ALA A 1 93 ? 11.112 23.737 6.969 1.00 44.88 93 ALA A C 1
ATOM 758 O O . ALA A 1 93 ? 11.611 23.481 5.880 1.00 44.88 93 ALA A O 1
ATOM 759 N N . SER A 1 94 ? 10.767 24.981 7.298 1.00 39.50 94 SER A N 1
ATOM 760 C CA . SER A 1 94 ? 11.365 26.149 6.655 1.00 39.50 94 SER A CA 1
ATOM 761 C C . SER A 1 94 ? 12.383 26.740 7.630 1.00 39.50 94 SER A C 1
ATOM 763 O O . SER A 1 94 ? 11.998 27.001 8.775 1.00 39.50 94 SER A O 1
ATOM 765 N N . PRO A 1 95 ? 13.644 26.984 7.224 1.00 48.53 95 PRO A N 1
ATOM 766 C CA . PRO A 1 95 ? 14.555 27.803 8.012 1.00 48.53 95 PRO A CA 1
ATOM 767 C C . PRO A 1 95 ? 13.875 29.154 8.226 1.00 48.53 95 PRO A C 1
ATOM 769 O O . PRO A 1 95 ? 13.487 29.820 7.265 1.00 48.53 95 PRO A O 1
ATOM 772 N N . VAL A 1 96 ? 13.641 29.508 9.487 1.00 38.72 96 VAL A N 1
ATOM 773 C CA . VAL A 1 96 ? 12.970 30.749 9.863 1.00 38.72 96 VAL A CA 1
ATOM 774 C C . VAL A 1 96 ? 13.893 31.906 9.495 1.00 38.72 96 VAL A C 1
ATOM 776 O O . VAL A 1 96 ? 14.815 32.223 10.238 1.00 38.72 96 VAL A O 1
ATOM 779 N N . ASN A 1 97 ? 13.638 32.538 8.352 1.00 48.69 97 ASN A N 1
ATOM 780 C CA . ASN A 1 97 ? 14.140 33.874 8.072 1.00 48.69 97 ASN A CA 1
ATOM 781 C C . ASN A 1 97 ? 13.020 34.869 8.374 1.00 48.69 97 ASN A C 1
ATOM 783 O O . ASN A 1 97 ? 11.890 34.736 7.910 1.00 48.69 97 ASN A O 1
ATOM 787 N N . ALA A 1 98 ? 13.363 35.808 9.247 1.00 51.88 98 ALA A N 1
ATOM 788 C CA . ALA A 1 98 ? 12.484 36.749 9.909 1.00 51.88 98 ALA A CA 1
ATOM 789 C C . ALA A 1 98 ? 11.632 37.586 8.946 1.00 51.88 98 ALA A C 1
ATOM 791 O O . ALA A 1 98 ? 12.169 38.239 8.053 1.00 51.88 98 ALA A O 1
ATOM 792 N N . SER A 1 99 ? 10.329 37.658 9.221 1.00 52.56 99 SER A N 1
ATOM 793 C CA . SER A 1 99 ? 9.591 38.896 9.529 1.00 52.56 99 SER A CA 1
ATOM 794 C C . SER A 1 99 ? 8.099 38.635 9.366 1.00 52.56 99 SER A C 1
ATOM 796 O O . SER A 1 99 ? 7.642 38.533 8.243 1.00 52.56 99 SER A O 1
ATOM 798 N N . ASP A 1 100 ? 7.367 38.534 10.479 1.00 47.97 100 ASP A N 1
ATOM 799 C CA . ASP A 1 100 ? 5.935 38.863 10.556 1.00 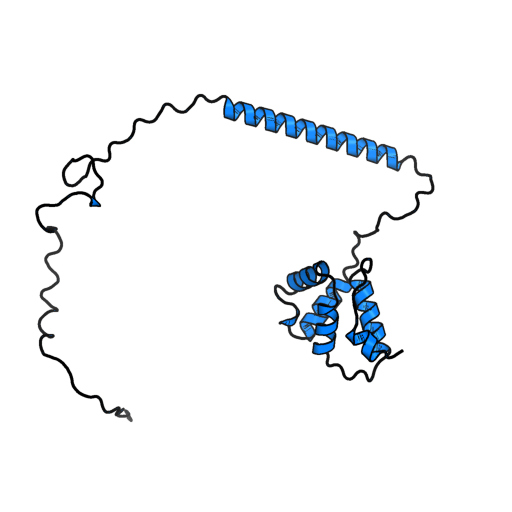47.97 100 ASP A CA 1
ATOM 800 C C . ASP A 1 100 ? 5.518 38.941 12.034 1.00 47.97 100 ASP A C 1
ATOM 802 O O . ASP A 1 100 ? 5.048 37.985 12.655 1.00 47.97 100 ASP A O 1
ATOM 806 N N . ASN A 1 101 ? 5.718 40.119 12.631 1.00 53.91 101 ASN A N 1
ATOM 807 C CA . ASN A 1 101 ? 5.409 40.395 14.041 1.00 53.91 101 ASN A CA 1
ATOM 808 C C . ASN A 1 101 ? 3.898 40.353 14.364 1.00 53.91 101 ASN A C 1
ATOM 810 O O . ASN A 1 101 ? 3.523 40.356 15.534 1.00 53.91 101 ASN A O 1
ATOM 814 N N . HIS A 1 102 ? 3.023 40.277 13.355 1.00 51.91 102 HIS A N 1
ATOM 815 C CA . HIS A 1 102 ? 1.571 40.233 13.547 1.00 51.91 102 HIS A CA 1
ATOM 816 C C . HIS A 1 102 ? 1.070 38.840 13.978 1.00 51.91 102 HIS A C 1
ATOM 818 O O . HIS A 1 102 ? 0.233 38.727 14.872 1.00 51.91 102 HIS A O 1
ATOM 824 N N . SER A 1 103 ? 1.636 37.764 13.420 1.00 58.03 103 SER A N 1
ATOM 825 C CA . SER A 1 103 ? 1.196 36.388 13.709 1.00 58.03 103 SER A CA 1
ATOM 826 C C . SER A 1 103 ? 1.628 35.890 15.091 1.00 58.03 103 SER A C 1
ATOM 828 O O . SER A 1 103 ? 0.907 35.118 15.717 1.00 58.03 103 SER A O 1
ATOM 830 N N . SER A 1 104 ? 2.772 36.358 15.604 1.00 59.59 104 SER A N 1
ATOM 831 C CA . SER A 1 104 ? 3.289 35.959 16.925 1.00 59.59 104 SER A CA 1
ATOM 832 C C . SER A 1 104 ? 2.398 36.449 18.078 1.00 59.59 104 SER A C 1
ATOM 834 O O . SER A 1 104 ? 2.173 35.728 19.050 1.00 59.59 104 SER A O 1
ATOM 836 N N . SER A 1 105 ? 1.812 37.647 17.945 1.00 67.88 105 SER A N 1
ATOM 837 C CA . SER A 1 105 ? 0.910 38.218 18.956 1.00 67.88 105 SER A CA 1
ATOM 838 C C . SER A 1 105 ? -0.394 37.424 19.085 1.00 67.88 105 SER A C 1
ATOM 840 O O . SER A 1 105 ? -0.821 37.113 20.196 1.00 67.88 105 SER A O 1
ATOM 842 N N . GLU A 1 106 ? -1.001 37.035 17.963 1.00 69.69 106 GLU A N 1
ATOM 843 C CA . GLU A 1 106 ? -2.231 36.233 17.961 1.00 69.69 106 GLU A CA 1
ATOM 844 C C . GLU A 1 106 ? -1.986 34.805 18.472 1.00 69.69 106 GLU A C 1
ATOM 846 O O . GLU A 1 106 ? -2.787 34.277 19.246 1.00 69.69 106 GLU A O 1
ATOM 851 N N . LEU A 1 107 ? -0.836 34.205 18.142 1.00 71.44 107 LEU A N 1
ATOM 852 C 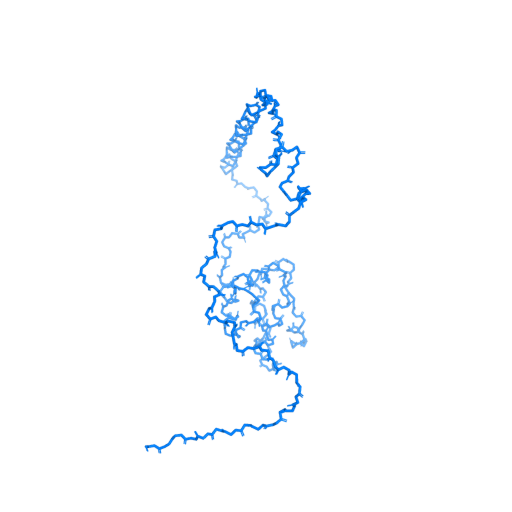CA . LEU A 1 107 ? -0.453 32.884 18.655 1.00 71.44 107 LEU A CA 1
ATOM 853 C C . LEU A 1 107 ? -0.212 32.902 20.173 1.00 71.44 107 LEU A C 1
ATOM 855 O O . LEU A 1 107 ? -0.620 31.974 20.877 1.00 71.44 107 LEU A O 1
ATOM 859 N N . ALA A 1 108 ? 0.398 33.971 20.693 1.00 72.12 108 ALA A N 1
ATOM 860 C CA . ALA A 1 108 ? 0.586 34.164 22.128 1.00 72.12 108 ALA A CA 1
ATOM 861 C C . ALA A 1 108 ? -0.753 34.340 22.865 1.00 72.12 108 ALA A C 1
ATOM 863 O O . ALA A 1 108 ? -0.962 33.724 23.912 1.00 72.12 108 ALA A O 1
ATOM 864 N N . LYS A 1 109 ? -1.692 35.111 22.297 1.00 74.50 109 LYS A N 1
ATOM 865 C CA . LYS A 1 109 ? -3.049 35.271 22.851 1.00 74.50 109 LYS A CA 1
ATOM 866 C C . LYS A 1 109 ? -3.820 33.952 22.863 1.00 74.50 109 LYS A C 1
ATOM 868 O O . LYS A 1 109 ? -4.428 33.622 23.881 1.00 74.50 109 LYS A O 1
ATOM 873 N N . LEU A 1 110 ? -3.757 33.178 21.776 1.00 79.69 110 LEU A N 1
ATOM 874 C CA . LEU A 1 110 ? -4.419 31.875 21.688 1.00 79.69 110 LEU A CA 1
ATOM 875 C C . LEU A 1 110 ? -3.828 30.877 22.694 1.00 79.69 110 LEU A C 1
ATOM 877 O O . LEU A 1 110 ? -4.573 30.213 23.411 1.00 79.69 110 LEU A O 1
ATOM 881 N N . THR A 1 111 ? -2.499 30.830 22.815 1.00 74.94 111 THR A N 1
ATOM 882 C CA . THR A 1 111 ? -1.804 29.971 23.790 1.00 74.94 111 THR A CA 1
ATOM 883 C C . THR A 1 111 ? -2.183 30.342 25.226 1.00 74.94 111 THR A C 1
ATOM 885 O O . THR A 1 111 ? -2.482 29.473 26.044 1.00 74.94 111 THR A O 1
ATOM 888 N N . HIS A 1 112 ? -2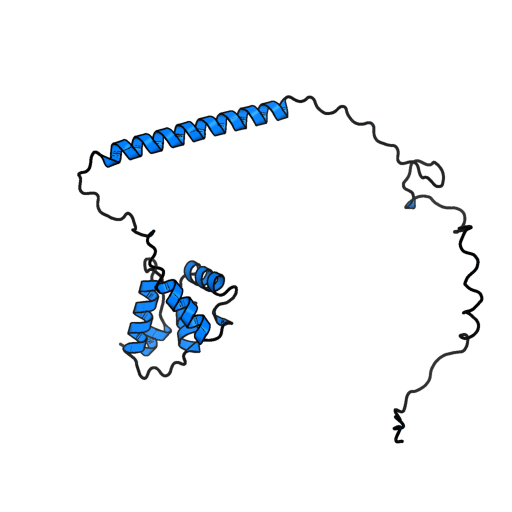.244 31.639 25.534 1.00 80.25 112 HIS A N 1
ATOM 889 C CA . HIS A 1 112 ? -2.663 32.121 26.848 1.00 80.25 112 HIS A CA 1
ATOM 890 C C . HIS A 1 112 ? -4.140 31.798 27.145 1.00 80.25 112 HIS A C 1
ATOM 892 O O . HIS A 1 112 ? -4.481 31.418 28.266 1.00 80.25 112 HIS A O 1
ATOM 898 N N . ALA A 1 113 ? -5.028 31.900 26.153 1.00 79.81 113 ALA A N 1
ATOM 899 C CA . ALA A 1 113 ? -6.438 31.533 26.299 1.00 79.81 113 ALA A CA 1
ATOM 900 C C . ALA A 1 113 ? -6.622 30.028 26.571 1.00 79.81 113 ALA A C 1
ATOM 902 O O . ALA A 1 113 ? -7.359 29.659 27.488 1.00 79.81 113 ALA A O 1
ATOM 903 N N . VAL A 1 114 ? -5.904 29.166 25.843 1.00 82.88 114 VAL A N 1
ATOM 904 C CA . VAL A 1 114 ? -5.944 27.705 26.035 1.00 82.88 114 VAL A CA 1
ATOM 905 C C . VAL A 1 114 ? -5.407 27.308 27.412 1.00 82.88 114 VAL A C 1
ATOM 907 O O . VAL A 1 114 ? -6.024 26.493 28.102 1.00 82.88 114 VAL A O 1
ATOM 910 N N . ASN A 1 115 ? -4.307 27.918 27.860 1.00 77.81 115 ASN A N 1
ATOM 911 C CA . ASN A 1 115 ? -3.738 27.640 29.181 1.00 77.81 115 ASN A CA 1
ATOM 912 C C . ASN A 1 115 ? -4.691 28.053 30.313 1.00 77.81 115 ASN A C 1
ATOM 914 O O . ASN A 1 115 ? -4.904 27.284 31.253 1.00 77.81 115 ASN A O 1
ATOM 918 N N . GLN A 1 116 ? -5.332 29.221 30.198 1.00 82.12 116 GLN A N 1
ATOM 919 C CA . GLN A 1 116 ? -6.349 29.652 31.161 1.00 82.12 116 GLN A CA 1
ATOM 920 C C . GLN A 1 116 ? -7.545 28.695 31.183 1.00 82.12 116 GLN A C 1
ATOM 922 O O . GLN A 1 116 ? -7.957 28.259 32.258 1.00 82.12 116 GLN A O 1
ATOM 927 N N . GLN A 1 117 ? -8.065 28.298 30.019 1.00 82.06 117 GLN A N 1
ATOM 928 C CA . GLN A 1 117 ? -9.193 27.367 29.945 1.00 82.06 117 GLN A CA 1
ATOM 929 C C . GLN A 1 117 ? -8.841 26.000 30.551 1.00 82.06 117 GLN A C 1
ATOM 931 O O . GLN A 1 117 ? -9.623 25.446 31.322 1.00 82.06 117 GLN A O 1
ATOM 936 N N . THR A 1 118 ? -7.632 25.499 30.289 1.00 84.00 118 THR A N 1
ATOM 937 C CA . THR A 1 118 ? -7.127 24.238 30.855 1.00 84.00 118 THR A CA 1
ATOM 938 C C . THR A 1 118 ? -7.012 24.314 32.380 1.00 84.00 118 THR A C 1
ATOM 940 O O . THR A 1 118 ? -7.445 23.394 33.079 1.00 84.00 118 THR A O 1
ATOM 943 N N . SER A 1 119 ? -6.499 25.424 32.924 1.00 84.06 119 SER A N 1
ATOM 944 C CA . SER A 1 119 ? -6.426 25.625 34.380 1.00 84.06 119 SER A CA 1
ATOM 945 C C . SER A 1 119 ? -7.805 25.706 35.044 1.00 84.06 119 SER A C 1
ATOM 947 O O . SER A 1 119 ? -8.005 25.128 36.116 1.00 84.06 119 SER A O 1
ATOM 949 N N . ALA A 1 120 ? -8.777 26.353 34.390 1.00 83.44 120 ALA A N 1
ATOM 950 C CA . ALA A 1 120 ? -10.140 26.464 34.893 1.00 83.44 120 ALA A CA 1
ATOM 951 C C . ALA A 1 120 ? -10.812 25.087 34.938 1.00 83.44 120 ALA A C 1
ATOM 953 O O . ALA A 1 120 ? -11.299 24.684 35.991 1.00 83.44 120 ALA A O 1
ATOM 954 N N . VAL A 1 121 ? -10.735 24.320 33.844 1.00 87.19 121 VAL A N 1
ATOM 955 C CA . VAL A 1 121 ? -11.279 22.953 33.770 1.00 87.19 121 VAL A CA 1
ATOM 956 C C . VAL A 1 121 ? -10.639 22.043 34.818 1.00 87.19 121 VAL A C 1
ATOM 958 O O . VAL A 1 121 ? -11.347 21.324 35.522 1.00 87.19 121 VAL A O 1
ATOM 961 N N . THR A 1 122 ? -9.316 22.115 34.982 1.00 87.94 122 THR A N 1
ATOM 962 C CA . THR A 1 122 ? -8.590 21.313 35.981 1.00 87.94 122 THR A CA 1
ATOM 963 C C . THR A 1 122 ? -9.035 21.655 37.404 1.00 87.94 122 THR A C 1
ATOM 965 O O . THR A 1 122 ? -9.238 20.765 38.235 1.00 87.94 122 THR A O 1
ATOM 968 N N . THR A 1 123 ? -9.245 22.942 37.688 1.00 88.62 123 THR A N 1
ATOM 969 C CA . THR A 1 123 ? -9.734 23.408 38.992 1.00 88.62 123 THR A CA 1
ATOM 970 C C . THR A 1 123 ? -11.157 22.920 39.249 1.00 88.62 123 THR A C 1
ATOM 972 O O . THR A 1 123 ? -11.433 22.393 40.329 1.00 88.62 123 THR A O 1
ATOM 975 N N . THR A 1 124 ? -12.047 23.016 38.256 1.00 86.19 124 THR A N 1
ATOM 976 C CA . THR A 1 124 ? -13.425 22.517 38.362 1.00 86.19 124 THR A CA 1
ATOM 977 C C . THR A 1 124 ? -13.456 21.006 38.585 1.00 86.19 124 THR A C 1
ATOM 979 O O . THR A 1 124 ? -14.125 20.549 39.508 1.00 86.19 124 THR A O 1
ATOM 982 N N . MET A 1 125 ? -12.679 20.225 37.826 1.00 87.94 125 MET A N 1
ATOM 983 C CA . MET A 1 125 ? -12.583 18.770 38.017 1.00 87.94 125 MET A CA 1
ATOM 984 C C . MET A 1 125 ? -12.057 18.407 39.408 1.00 87.94 125 MET A C 1
ATOM 986 O O . MET A 1 125 ? -12.591 17.512 40.060 1.00 87.94 125 MET A O 1
ATOM 990 N N . THR A 1 126 ? -11.051 19.134 39.899 1.00 85.81 126 THR A N 1
ATOM 991 C CA . THR A 1 126 ? -10.493 18.920 41.242 1.00 85.81 126 THR A CA 1
ATOM 992 C C . THR A 1 126 ? -11.516 19.239 42.335 1.00 85.81 126 THR A C 1
ATOM 994 O O . THR A 1 126 ? -11.610 18.512 43.324 1.00 85.81 126 THR A O 1
ATOM 997 N N . ALA A 1 127 ? -12.307 20.301 42.166 1.00 85.00 127 ALA A N 1
ATOM 998 C CA . ALA A 1 127 ? -13.378 20.647 43.096 1.00 85.00 127 ALA A CA 1
ATOM 999 C C . ALA A 1 127 ? -14.487 19.583 43.106 1.00 85.00 127 ALA A C 1
ATOM 1001 O O . ALA A 1 127 ? -14.915 19.162 44.181 1.00 85.00 127 ALA A O 1
ATOM 1002 N N . MET A 1 128 ? -14.884 19.081 41.932 1.00 83.88 128 MET A N 1
ATOM 1003 C CA . MET A 1 128 ? -15.856 17.989 41.822 1.00 83.88 128 MET A CA 1
ATOM 1004 C C . MET A 1 128 ? -15.340 16.707 42.487 1.00 83.88 128 MET A C 1
ATOM 1006 O O . MET A 1 128 ? -16.058 16.095 43.272 1.00 83.88 128 MET A O 1
ATOM 1010 N N . LEU A 1 129 ? -14.077 16.331 42.253 1.00 83.06 129 LEU A N 1
ATOM 1011 C CA . LEU A 1 129 ? -13.445 15.177 42.906 1.00 83.06 129 LEU A CA 1
ATOM 1012 C C . LEU A 1 129 ? -13.460 15.298 44.434 1.00 83.06 129 LEU A C 1
ATOM 1014 O O . LEU A 1 129 ? -13.801 14.336 45.122 1.00 83.06 129 LEU A O 1
ATOM 1018 N N . LYS A 1 130 ? -13.148 16.482 44.973 1.00 79.81 130 LYS A N 1
ATOM 1019 C CA . LYS A 1 130 ? -13.220 16.735 46.420 1.00 79.81 130 LYS A CA 1
ATOM 1020 C C . LYS A 1 130 ? -14.649 16.632 46.957 1.00 79.81 130 LYS A C 1
ATOM 1022 O O . LYS A 1 130 ? -14.833 16.075 48.033 1.00 79.81 130 LYS A O 1
ATOM 1027 N N . GLN A 1 131 ? -15.648 17.091 46.201 1.00 77.06 131 GLN A N 1
ATOM 1028 C CA . GLN A 1 131 ? -17.060 16.971 46.579 1.00 77.06 131 GLN A CA 1
ATOM 1029 C C . GLN A 1 131 ? -17.523 15.506 46.662 1.00 77.06 131 GLN A C 1
ATOM 1031 O O . GLN A 1 131 ? -18.265 15.148 47.577 1.00 77.06 131 GLN A O 1
ATOM 1036 N N . PHE A 1 132 ? -17.049 14.638 45.761 1.00 66.00 132 PHE A N 1
ATOM 1037 C CA . PHE A 1 132 ? -17.332 13.198 45.833 1.00 66.00 132 PHE A CA 1
ATOM 1038 C C . PHE A 1 132 ? -16.643 12.510 47.021 1.00 66.00 132 PHE A C 1
ATOM 1040 O O . PHE A 1 132 ? -17.182 11.548 47.562 1.00 66.00 132 PHE A O 1
ATOM 1047 N N . GLN A 1 133 ? -15.480 13.005 47.454 1.00 68.12 133 GLN A N 1
ATOM 1048 C CA . GLN A 1 133 ? -14.732 12.454 48.593 1.00 68.12 133 GLN A CA 1
ATOM 1049 C C . GLN A 1 133 ? -15.236 12.943 49.960 1.00 68.12 133 GLN A C 1
ATOM 1051 O O . GLN A 1 133 ? -14.920 12.330 50.975 1.00 68.12 133 GLN A O 1
ATOM 1056 N N . SER A 1 134 ? -16.023 14.023 50.010 1.00 64.31 134 SER A N 1
ATOM 1057 C CA . SER A 1 134 ? -16.591 14.564 51.255 1.00 64.31 134 SER A CA 1
ATOM 1058 C C . SER A 1 134 ? -17.871 13.870 51.746 1.00 64.31 134 SER A C 1
ATOM 1060 O O . SER A 1 134 ? -18.393 14.255 52.791 1.00 64.31 134 SER A O 1
ATOM 1062 N N . ASN A 1 135 ? -18.382 12.850 51.046 1.00 61.62 135 ASN A N 1
ATOM 1063 C CA . ASN A 1 135 ? -19.479 12.042 51.582 1.00 61.62 135 ASN A CA 1
ATOM 1064 C C . ASN A 1 135 ? -18.948 11.063 52.646 1.00 61.62 135 ASN A C 1
ATOM 1066 O O . ASN A 1 135 ? -17.989 10.338 52.370 1.00 61.62 135 ASN A O 1
ATOM 1070 N N . PRO A 1 136 ? -19.553 11.002 53.849 1.00 61.50 136 PRO A N 1
ATOM 1071 C CA . PRO A 1 136 ? -19.187 9.997 54.840 1.00 61.50 136 PRO A CA 1
ATOM 1072 C C . PRO A 1 136 ? -19.415 8.585 54.268 1.00 61.50 136 PRO A C 1
ATOM 1074 O O . PRO A 1 136 ? -20.302 8.412 53.424 1.00 61.50 136 PRO A O 1
ATOM 1077 N N . PRO A 1 137 ? -18.641 7.572 54.709 1.00 64.94 137 PRO A N 1
ATOM 1078 C CA . PRO A 1 137 ? -18.848 6.193 54.282 1.00 64.94 137 PRO A CA 1
ATOM 1079 C C . PRO A 1 137 ? -20.323 5.816 54.463 1.00 64.94 137 PRO A C 1
ATOM 1081 O O . PRO A 1 137 ? -20.888 6.139 55.516 1.00 64.94 137 PRO A O 1
ATOM 1084 N N . PRO A 1 138 ? -20.962 5.140 53.488 1.00 62.25 138 PRO A N 1
ATOM 1085 C CA . PRO A 1 138 ? -22.280 4.571 53.711 1.00 62.25 138 PRO A CA 1
ATOM 1086 C C . PRO A 1 138 ? -22.217 3.732 54.986 1.00 62.25 138 PRO A C 1
ATOM 1088 O O . PRO A 1 138 ? -21.279 2.947 55.159 1.00 62.25 138 PRO A O 1
ATOM 1091 N N . ALA A 1 139 ? -23.171 3.936 55.897 1.00 66.94 139 ALA A N 1
ATOM 1092 C CA . ALA A 1 139 ? -23.289 3.115 57.093 1.00 66.94 139 ALA A CA 1
ATOM 1093 C C . ALA A 1 139 ? -23.189 1.641 56.681 1.00 66.94 139 ALA A C 1
ATOM 1095 O O . ALA A 1 139 ? -23.837 1.233 55.715 1.00 66.94 139 ALA A O 1
ATOM 1096 N N . GLN A 1 140 ? -22.333 0.876 57.367 1.00 63.78 140 GLN A N 1
ATOM 1097 C CA . GLN A 1 140 ? -22.101 -0.531 57.051 1.00 63.78 140 GLN A CA 1
ATOM 1098 C C . GLN A 1 140 ? -23.454 -1.242 57.013 1.00 63.78 140 GLN A C 1
ATOM 1100 O O . GLN A 1 140 ? -24.141 -1.347 58.031 1.00 63.78 140 GLN A O 1
ATOM 1105 N N . VAL A 1 141 ? -23.872 -1.661 55.819 1.00 61.56 141 VAL A N 1
ATOM 1106 C CA . VAL A 1 141 ? -25.139 -2.363 55.639 1.00 61.56 141 VAL A CA 1
ATOM 1107 C C . VAL A 1 141 ? -24.969 -3.713 56.320 1.00 61.56 141 VAL A C 1
ATOM 1109 O O . VAL A 1 141 ? -24.091 -4.492 55.951 1.00 61.56 141 VAL A O 1
ATOM 1112 N N . LYS A 1 142 ? -25.757 -3.953 57.372 1.00 64.81 142 LYS A N 1
ATOM 1113 C CA . LYS A 1 142 ? -25.749 -5.213 58.116 1.00 64.81 142 LYS A CA 1
ATOM 1114 C C . LYS A 1 142 ? -25.944 -6.360 57.122 1.00 64.81 142 LYS A C 1
ATOM 1116 O O . LYS A 1 142 ? -26.872 -6.310 56.317 1.00 64.81 142 LYS A O 1
ATOM 1121 N N . ALA A 1 143 ? -25.055 -7.353 57.170 1.00 63.88 143 ALA A N 1
ATOM 1122 C CA . ALA A 1 143 ? -25.128 -8.525 56.309 1.00 63.88 143 ALA A CA 1
ATOM 1123 C C . ALA A 1 143 ? -26.527 -9.154 56.403 1.00 63.88 143 ALA A C 1
ATOM 1125 O O . ALA A 1 143 ? -27.034 -9.385 57.503 1.00 63.88 143 ALA A O 1
ATOM 1126 N N . VAL A 1 144 ? -27.152 -9.388 55.249 1.00 61.66 144 VAL A N 1
ATOM 1127 C CA . VAL A 1 144 ? -28.343 -10.233 55.155 1.00 61.66 144 VAL A CA 1
ATOM 1128 C C . VAL A 1 144 ? -27.898 -11.650 55.493 1.00 61.66 144 VAL A C 1
ATOM 1130 O O . VAL A 1 144 ? -27.000 -12.192 54.853 1.00 61.66 144 VAL A O 1
ATOM 1133 N N . GLU A 1 145 ? -28.491 -12.229 56.533 1.00 64.62 145 GLU A N 1
ATOM 1134 C CA . GLU A 1 145 ? -28.374 -13.660 56.785 1.00 64.62 145 GLU A CA 1
ATOM 1135 C C . GLU A 1 145 ? -29.139 -14.375 55.664 1.00 64.62 145 GLU A C 1
ATOM 1137 O O . GLU A 1 145 ? -30.347 -14.189 55.512 1.00 64.62 145 GLU A O 1
ATOM 1142 N N . GLU A 1 146 ? -28.438 -15.145 54.828 1.00 66.69 146 GLU A N 1
ATOM 1143 C CA . GLU A 1 146 ? -29.087 -16.019 53.851 1.00 66.69 146 GLU A CA 1
ATOM 1144 C C . GLU A 1 146 ? -29.709 -17.201 54.590 1.00 66.69 146 GLU A C 1
ATOM 1146 O O . GLU A 1 146 ? -29.029 -18.123 55.044 1.00 66.69 146 GLU A O 1
ATOM 1151 N N . ILE A 1 147 ? -31.028 -17.133 54.744 1.00 74.69 147 ILE A N 1
ATOM 1152 C CA . ILE A 1 147 ? -31.830 -18.171 55.374 1.00 74.69 147 ILE A CA 1
ATOM 1153 C C . ILE A 1 147 ? -32.373 -19.078 54.263 1.00 74.69 147 ILE A C 1
ATOM 1155 O O . ILE A 1 147 ? -33.045 -18.620 53.337 1.00 74.69 147 ILE A O 1
ATOM 1159 N N . CYS A 1 148 ? -32.095 -20.375 54.350 1.00 78.25 148 CYS A N 1
ATOM 1160 C CA . CYS A 1 148 ? -32.585 -21.384 53.423 1.00 78.25 148 CYS A CA 1
ATOM 1161 C C . CYS A 1 148 ? -34.118 -21.430 53.454 1.00 78.25 148 CYS A C 1
ATOM 1163 O O . CYS A 1 148 ? -34.714 -21.756 54.479 1.00 78.25 148 CYS A O 1
ATOM 1165 N N . VAL A 1 149 ? -34.767 -21.179 52.316 1.00 74.50 149 VAL A N 1
ATOM 1166 C CA . VAL A 1 149 ? -36.240 -21.171 52.205 1.00 74.50 149 VAL A CA 1
ATOM 1167 C C . VAL A 1 149 ? -36.860 -22.542 52.517 1.00 74.50 149 VAL A C 1
ATOM 1169 O O . VAL A 1 149 ? -38.010 -22.618 52.936 1.00 74.50 149 VAL A O 1
ATOM 1172 N N . THR A 1 150 ? -36.111 -23.635 52.348 1.00 76.00 150 THR A N 1
ATOM 1173 C CA . THR A 1 150 ? -36.621 -25.000 52.550 1.00 76.00 150 THR A CA 1
ATOM 1174 C C . THR A 1 150 ? -36.647 -25.427 54.017 1.00 76.00 150 THR A C 1
ATOM 1176 O O . THR A 1 150 ? -37.540 -26.175 54.403 1.00 76.00 150 THR A O 1
ATOM 1179 N N . CYS A 1 151 ? -35.693 -24.978 54.840 1.00 83.38 151 CYS A N 1
ATOM 1180 C CA . CYS A 1 151 ? -35.561 -25.449 56.227 1.00 83.38 151 CYS A CA 1
ATOM 1181 C C . CYS A 1 151 ? -35.330 -24.347 57.274 1.00 83.38 151 CYS A C 1
ATOM 1183 O O . CYS A 1 151 ? -35.271 -24.648 58.463 1.00 83.38 151 CYS A O 1
ATOM 1185 N N . GLY A 1 152 ? -35.182 -23.086 56.866 1.00 77.69 152 GLY A N 1
ATOM 1186 C CA . GLY A 1 152 ? -34.942 -21.964 57.775 1.00 77.69 152 GLY A CA 1
ATOM 1187 C C . GLY A 1 152 ? -33.519 -21.881 58.345 1.00 77.69 152 GLY A C 1
ATOM 1188 O O . GLY A 1 152 ? -33.282 -21.095 59.257 1.00 77.69 152 GLY A O 1
ATOM 1189 N N . GLY A 1 153 ? -32.570 -22.690 57.861 1.00 79.69 153 GLY A N 1
ATOM 1190 C CA . GLY A 1 153 ? -31.181 -22.670 58.335 1.00 79.69 153 GLY A CA 1
ATOM 1191 C C . GLY A 1 153 ? -30.319 -21.596 57.659 1.00 79.69 153 GLY A C 1
ATOM 1192 O O . GLY A 1 153 ? -30.609 -21.189 56.542 1.00 79.69 153 GLY A O 1
ATOM 1193 N N . ALA A 1 154 ? -29.221 -21.185 58.299 1.00 83.75 154 ALA A N 1
ATOM 1194 C CA . ALA A 1 154 ? -28.288 -20.174 57.779 1.00 83.75 154 ALA A CA 1
ATOM 1195 C C . ALA A 1 154 ? -27.323 -20.752 56.719 1.00 83.75 154 ALA A C 1
ATOM 1197 O O . ALA A 1 154 ? -26.141 -20.969 56.984 1.00 83.75 154 ALA A O 1
ATOM 1198 N N . HIS A 1 155 ? -27.857 -21.097 55.549 1.00 79.62 155 HIS A N 1
ATOM 1199 C CA . HIS A 1 155 ? -27.111 -21.617 54.400 1.00 79.62 155 HIS A CA 1
ATOM 1200 C C . HIS A 1 155 ? -27.883 -21.392 53.096 1.00 79.62 155 HIS A C 1
ATOM 1202 O O . HIS A 1 155 ? -29.096 -21.170 53.089 1.00 79.62 155 HIS A O 1
ATOM 1208 N N . LEU A 1 156 ? -27.172 -21.516 51.976 1.00 76.94 156 LEU A N 1
ATOM 1209 C CA . LEU A 1 156 ? -27.743 -21.424 50.638 1.00 76.94 156 LEU A CA 1
ATOM 1210 C C . LEU A 1 156 ? -28.610 -22.642 50.302 1.00 76.94 156 LEU A C 1
ATOM 1212 O O . LEU A 1 156 ? -28.338 -23.761 50.732 1.00 76.94 156 LEU A O 1
ATOM 1216 N N . TYR A 1 157 ? -29.624 -22.432 49.460 1.00 72.50 157 TYR A N 1
ATOM 1217 C CA . TYR A 1 157 ? -30.611 -23.452 49.075 1.00 72.50 157 TYR A CA 1
ATOM 1218 C C . TYR A 1 157 ? -29.985 -24.792 48.634 1.00 72.50 157 TYR A C 1
ATOM 1220 O O . TYR A 1 157 ? -30.444 -25.857 49.039 1.00 72.50 157 TYR A O 1
ATOM 1228 N N . TYR A 1 158 ? -28.893 -24.756 47.867 1.00 70.56 158 TYR A N 1
ATOM 1229 C CA . TYR A 1 158 ? -28.218 -25.951 47.342 1.00 70.56 158 TYR A CA 1
ATOM 1230 C C . TYR A 1 158 ? -27.334 -26.687 48.367 1.00 70.56 158 TYR A C 1
ATOM 1232 O O . TYR A 1 158 ? -26.856 -27.784 48.085 1.00 70.56 158 TYR A O 1
ATOM 1240 N N . GLN A 1 159 ? -27.109 -26.104 49.547 1.00 72.50 159 GLN A N 1
ATOM 1241 C CA . GLN A 1 159 ? -26.394 -26.732 50.666 1.00 72.50 159 GLN A CA 1
ATOM 1242 C C . GLN A 1 159 ? -27.350 -27.371 51.682 1.00 72.50 159 GLN A C 1
ATOM 1244 O O . GLN A 1 159 ? -26.901 -27.942 52.677 1.00 72.50 159 GLN A O 1
ATOM 1249 N N . CYS A 1 160 ? -28.663 -27.291 51.447 1.00 77.75 160 CYS A N 1
ATOM 1250 C CA . CYS A 1 160 ? -29.657 -27.913 52.307 1.00 77.75 160 CYS A CA 1
ATOM 1251 C C . CYS A 1 160 ? -29.611 -29.432 52.118 1.00 77.75 160 CYS A C 1
ATOM 1253 O O . CYS A 1 160 ? -30.055 -29.955 51.096 1.00 77.75 160 CYS A O 1
ATOM 1255 N N . LEU A 1 161 ? -29.076 -30.147 53.112 1.00 69.25 161 LEU A N 1
ATOM 1256 C CA . LEU A 1 161 ? -29.085 -31.610 53.161 1.00 69.25 161 LEU A CA 1
ATOM 1257 C C . LEU A 1 161 ? -30.531 -32.090 53.350 1.00 69.25 161 LEU A C 1
ATOM 1259 O O . LEU A 1 161 ? -30.987 -32.328 54.467 1.00 69.25 161 LEU A O 1
ATOM 1263 N N . ALA A 1 162 ? -31.283 -32.180 52.255 1.00 58.44 162 ALA A N 1
ATOM 1264 C CA . ALA A 1 162 ? -32.626 -32.734 52.253 1.00 58.44 162 ALA A CA 1
ATOM 1265 C C . ALA A 1 162 ? -32.557 -34.228 52.611 1.00 58.44 162 ALA A C 1
ATOM 1267 O O . ALA A 1 162 ? -32.231 -35.077 51.780 1.00 58.44 162 ALA A O 1
ATOM 1268 N N . ALA A 1 163 ? -32.866 -34.558 53.865 1.00 51.56 163 ALA A N 1
ATOM 1269 C CA . ALA A 1 163 ? -33.173 -35.918 54.282 1.00 51.56 163 ALA A CA 1
ATOM 1270 C C . ALA A 1 163 ? -34.559 -36.303 53.731 1.00 51.56 163 ALA A C 1
ATOM 1272 O O . ALA A 1 163 ? -35.561 -36.210 54.430 1.00 51.56 163 ALA A O 1
ATOM 1273 N N . GLY A 1 164 ? -34.626 -36.684 52.455 1.00 49.75 164 GLY A N 1
ATOM 1274 C CA . GLY A 1 164 ? -35.849 -37.192 51.824 1.00 49.75 164 GLY A CA 1
ATOM 1275 C C . GLY A 1 164 ? -36.075 -36.609 50.435 1.00 49.75 164 GLY A C 1
ATOM 1276 O O . GLY A 1 164 ? -36.218 -35.402 50.273 1.00 49.75 164 GLY A O 1
ATOM 1277 N N . GLY A 1 165 ? -36.081 -37.483 49.428 1.00 44.69 165 GLY A N 1
ATOM 1278 C CA . GLY A 1 165 ? -36.197 -37.131 48.018 1.00 44.69 165 GLY A CA 1
ATOM 1279 C C . GLY A 1 165 ? -37.426 -36.286 47.668 1.00 44.69 165 GLY A C 1
ATOM 1280 O O . GLY A 1 165 ? -38.531 -36.503 48.163 1.00 44.69 165 GLY A O 1
ATOM 1281 N N . ASN A 1 166 ? -37.187 -35.316 46.784 1.00 44.16 166 ASN A N 1
ATOM 1282 C CA . ASN A 1 166 ? -38.103 -34.793 45.769 1.00 44.16 166 ASN A CA 1
ATOM 1283 C C . ASN A 1 166 ? -39.525 -35.394 45.743 1.00 44.16 166 ASN A C 1
ATOM 1285 O O . ASN A 1 166 ? -39.839 -36.266 44.939 1.00 44.16 166 ASN A O 1
ATOM 1289 N N . THR A 1 167 ? -40.430 -34.816 46.533 1.00 40.94 167 THR A N 1
ATOM 1290 C CA . THR A 1 167 ? -41.869 -34.886 46.257 1.00 40.94 167 THR A CA 1
ATOM 1291 C C . THR A 1 167 ? -42.352 -33.478 45.925 1.00 40.94 167 THR A C 1
ATOM 1293 O O . THR A 1 167 ? -42.641 -32.684 46.813 1.00 40.94 167 THR A O 1
ATOM 1296 N N . PHE A 1 168 ? -42.381 -33.143 44.633 1.00 37.03 168 PHE A N 1
ATOM 1297 C CA . PHE A 1 168 ? -43.065 -31.949 44.133 1.00 37.03 168 PHE A CA 1
ATOM 1298 C C . PHE A 1 168 ? -44.551 -32.303 43.902 1.00 37.03 168 PHE A C 1
ATOM 1300 O O . PHE A 1 168 ? -44.801 -33.232 43.129 1.00 37.03 168 PHE A O 1
ATOM 1307 N N . PRO A 1 169 ? -45.542 -31.641 44.537 1.00 48.69 169 PRO A N 1
ATOM 1308 C CA . PRO A 1 169 ? -46.936 -32.097 44.496 1.00 48.69 169 PRO A CA 1
ATOM 1309 C C . PRO A 1 169 ? -47.774 -31.679 43.275 1.00 48.69 169 PRO A C 1
ATOM 1311 O O . PRO A 1 169 ? -48.989 -31.815 43.354 1.00 48.69 169 PRO A O 1
ATOM 1314 N N . GLU A 1 170 ? -47.214 -31.170 42.169 1.00 45.00 170 GLU A N 1
ATOM 1315 C CA . GLU A 1 170 ? -48.058 -30.401 41.228 1.00 45.00 170 GLU A CA 1
ATOM 1316 C C . GLU A 1 170 ? -47.919 -30.674 39.720 1.00 45.00 170 GLU A C 1
ATOM 1318 O O . GLU A 1 170 ? -48.264 -29.814 38.924 1.00 45.00 170 GLU A O 1
ATOM 1323 N N . TYR A 1 171 ? -47.487 -31.863 39.278 1.00 43.09 171 TYR A N 1
ATOM 1324 C CA . TYR A 1 171 ? -47.555 -32.225 37.841 1.00 43.09 171 TYR A CA 1
ATOM 1325 C C . TYR A 1 171 ? -47.817 -33.723 37.583 1.00 43.09 171 TYR A C 1
ATOM 1327 O O . TYR A 1 171 ? -47.160 -34.381 36.776 1.00 43.09 171 TYR A O 1
ATOM 1335 N N . ARG A 1 172 ? -48.801 -34.296 38.280 1.00 43.09 172 ARG A N 1
ATOM 1336 C CA . ARG A 1 172 ? -49.284 -35.668 38.048 1.00 43.09 172 ARG A CA 1
ATOM 1337 C C . ARG A 1 172 ? -50.570 -35.625 37.230 1.00 43.09 172 ARG A C 1
ATOM 1339 O O . ARG A 1 172 ? -51.617 -35.675 37.843 1.00 43.09 172 ARG A O 1
ATOM 1346 N N . ASP A 1 173 ? -50.471 -35.531 35.895 1.00 48.75 173 ASP A N 1
ATOM 1347 C CA . ASP A 1 173 ? -51.566 -35.968 34.996 1.00 48.75 173 ASP A CA 1
ATOM 1348 C C . ASP A 1 173 ? -51.240 -36.162 33.492 1.00 48.75 173 ASP A C 1
ATOM 1350 O O . ASP A 1 173 ? -52.152 -36.427 32.717 1.00 48.75 173 ASP A O 1
ATOM 1354 N N . ASN A 1 174 ? -49.981 -36.124 33.018 1.00 50.12 174 ASN A N 1
ATOM 1355 C CA . ASN A 1 174 ? -49.727 -36.277 31.564 1.00 50.12 174 ASN A CA 1
ATOM 1356 C C . ASN A 1 174 ? -48.655 -37.299 31.136 1.00 50.12 174 ASN A C 1
ATOM 1358 O O . ASN A 1 174 ? -48.076 -37.179 30.061 1.00 50.12 174 ASN A O 1
ATOM 1362 N N . ILE A 1 175 ? -48.372 -38.334 31.935 1.00 49.38 175 ILE A N 1
ATOM 1363 C CA . ILE A 1 175 ? -47.403 -39.384 31.543 1.00 49.38 175 ILE A CA 1
ATOM 1364 C C . ILE A 1 175 ? -47.983 -40.790 31.748 1.00 49.38 175 ILE A C 1
ATOM 1366 O O . ILE A 1 175 ? -47.345 -41.664 32.318 1.00 49.38 175 ILE A O 1
ATOM 1370 N N . GLN A 1 176 ? -49.212 -41.026 31.281 1.00 42.59 176 GLN A N 1
ATOM 1371 C CA . GLN A 1 176 ? -49.762 -42.389 31.158 1.00 42.59 176 GLN A CA 1
ATOM 1372 C C . GLN A 1 176 ? -50.061 -42.786 29.700 1.00 42.59 176 GLN A C 1
ATOM 1374 O O . GLN A 1 176 ? -50.403 -43.932 29.434 1.00 42.59 176 GLN A O 1
ATOM 1379 N N . GLY A 1 177 ? -49.881 -41.873 28.735 1.00 45.25 177 GLY A N 1
ATOM 1380 C CA . GLY A 1 177 ? -50.160 -42.136 27.316 1.00 45.25 177 GLY A CA 1
ATOM 1381 C C . GLY A 1 177 ? -48.971 -42.611 26.472 1.00 45.25 177 GLY A C 1
ATOM 1382 O O . GLY A 1 177 ? -49.189 -43.130 25.384 1.00 45.25 177 GLY A O 1
ATOM 1383 N N . TYR A 1 178 ? -47.723 -42.446 26.931 1.00 41.78 178 TYR A N 1
ATOM 1384 C CA . TYR A 1 178 ? -46.548 -42.579 26.046 1.00 41.78 178 TYR A CA 1
ATOM 1385 C C . TYR A 1 178 ? -45.563 -43.707 26.409 1.00 41.78 178 TYR A C 1
ATOM 1387 O O . TYR A 1 178 ? -44.600 -43.942 25.685 1.00 41.78 178 TYR A O 1
ATOM 1395 N N . VAL A 1 179 ? -45.790 -44.453 27.496 1.00 42.22 179 VAL A N 1
ATOM 1396 C CA . VAL A 1 179 ? -44.853 -45.496 27.968 1.00 42.22 179 VAL A CA 1
ATOM 1397 C C . VAL A 1 179 ? -45.511 -46.876 27.940 1.00 42.22 179 VAL A C 1
ATOM 1399 O O . VAL A 1 179 ? -45.711 -47.525 28.961 1.00 42.22 179 VAL A O 1
ATOM 1402 N N . SER A 1 180 ? -45.890 -47.343 26.750 1.00 47.34 180 SER A N 1
ATOM 1403 C CA . SER A 1 180 ? -46.262 -48.755 26.537 1.00 47.34 180 SER A CA 1
ATOM 1404 C C . SER A 1 180 ? -45.696 -49.361 25.250 1.00 47.34 180 SER A C 1
ATOM 1406 O O . SER A 1 180 ? -46.186 -50.389 24.803 1.00 47.34 180 SER A O 1
ATOM 1408 N N . ALA A 1 181 ? -44.648 -48.783 24.652 1.00 41.94 181 ALA A N 1
ATOM 1409 C CA . ALA A 1 181 ? -44.138 -49.296 23.374 1.00 41.94 181 ALA A CA 1
ATOM 1410 C C . ALA A 1 181 ? -42.611 -49.425 23.244 1.00 41.94 181 ALA A C 1
ATOM 1412 O O . ALA A 1 181 ? -42.122 -49.545 22.126 1.00 41.94 181 ALA A O 1
ATOM 1413 N N . ALA A 1 182 ? -41.830 -49.438 24.330 1.00 40.91 182 ALA A N 1
ATOM 1414 C CA . ALA A 1 182 ? -40.381 -49.623 24.188 1.00 40.91 182 ALA A CA 1
ATOM 1415 C C . ALA A 1 182 ? -39.723 -50.354 25.368 1.00 40.91 182 ALA A C 1
ATOM 1417 O O . ALA A 1 182 ? -38.938 -49.782 26.118 1.00 40.91 182 ALA A O 1
ATOM 1418 N N . THR A 1 183 ? -39.992 -51.653 25.491 1.00 36.16 183 THR A N 1
ATOM 1419 C CA . THR A 1 183 ? -39.090 -52.604 26.159 1.00 36.16 183 THR A CA 1
ATOM 1420 C C . THR A 1 183 ? -38.917 -53.828 25.262 1.00 36.16 183 THR A C 1
ATOM 1422 O O . THR A 1 183 ? -39.826 -54.640 25.126 1.00 36.16 183 THR A O 1
ATOM 1425 N N . GLY A 1 184 ? -37.747 -53.956 24.623 1.00 32.75 184 GLY A N 1
ATOM 1426 C CA . GLY A 1 184 ? -37.444 -55.131 23.799 1.00 32.75 184 GLY A CA 1
ATOM 1427 C C . GLY A 1 184 ? -36.185 -55.070 22.926 1.00 32.75 184 GLY A C 1
ATOM 1428 O O . GLY A 1 184 ? -36.298 -55.152 21.716 1.00 32.75 184 GLY A O 1
ATOM 1429 N N . ASN A 1 185 ? -35.012 -54.976 23.562 1.00 34.47 185 ASN A N 1
ATOM 1430 C CA . ASN A 1 185 ? -33.719 -55.582 23.185 1.00 34.47 185 ASN A CA 1
ATOM 1431 C C . ASN A 1 185 ? -33.046 -55.357 21.804 1.00 34.47 185 ASN A C 1
ATOM 1433 O O . ASN A 1 185 ? -33.436 -55.899 20.781 1.00 34.47 185 ASN A O 1
ATOM 1437 N N . PHE A 1 186 ? -31.894 -54.675 21.891 1.00 33.78 186 PHE A N 1
ATOM 1438 C CA . PHE A 1 186 ? -30.545 -55.006 21.391 1.00 33.78 186 PHE A CA 1
ATOM 1439 C C . PHE A 1 186 ? -30.317 -55.778 20.068 1.00 33.78 186 PHE A C 1
ATOM 1441 O O . PHE A 1 186 ? -30.585 -56.967 19.955 1.00 33.78 186 PHE A O 1
ATOM 1448 N N . ASN A 1 187 ? -29.541 -55.098 19.208 1.00 44.56 187 ASN A N 1
ATOM 1449 C CA . ASN A 1 187 ? -28.443 -55.584 18.355 1.00 44.56 187 ASN A CA 1
ATOM 1450 C C . ASN A 1 187 ? -28.742 -56.652 17.285 1.00 44.56 187 ASN A C 1
ATOM 1452 O O . ASN A 1 187 ? -28.689 -57.838 17.586 1.00 44.56 187 ASN A O 1
ATOM 1456 N N . GLN A 1 188 ? -28.823 -56.233 16.011 1.00 38.62 188 GLN A N 1
ATOM 1457 C CA . GLN A 1 188 ? -28.075 -56.824 14.880 1.00 38.62 188 GLN A CA 1
ATOM 1458 C C . GLN A 1 188 ? -28.376 -56.103 13.547 1.00 38.62 188 GLN A C 1
ATOM 1460 O O . GLN A 1 188 ? -29.528 -55.954 13.168 1.00 38.62 188 GLN A O 1
ATOM 1465 N N . GLY A 1 189 ? -27.310 -55.709 12.835 1.00 32.69 189 GLY A N 1
ATOM 1466 C CA . GLY A 1 189 ? -27.210 -55.704 11.366 1.00 32.69 189 GLY A CA 1
ATOM 1467 C C . GLY A 1 189 ? -28.093 -54.757 10.539 1.00 32.69 189 GLY A C 1
ATOM 1468 O O . GLY A 1 189 ? -29.256 -55.032 10.284 1.00 32.69 189 GLY A O 1
ATOM 1469 N N . ASN A 1 190 ? -27.476 -53.726 9.952 1.00 38.75 190 ASN A N 1
ATOM 1470 C CA . ASN A 1 190 ? -27.923 -53.176 8.662 1.00 38.75 190 ASN A CA 1
ATOM 1471 C C . ASN A 1 190 ? -27.704 -54.259 7.574 1.00 38.75 190 ASN A C 1
ATOM 1473 O O . ASN A 1 190 ? -26.682 -54.950 7.649 1.00 38.75 190 ASN A O 1
ATOM 1477 N N . PRO A 1 191 ? -28.590 -54.433 6.571 1.00 45.62 191 PRO A N 1
ATOM 1478 C CA . PRO A 1 191 ? -28.464 -53.631 5.349 1.00 45.62 191 PRO A CA 1
ATOM 1479 C C . PRO A 1 191 ? -29.802 -53.296 4.656 1.00 45.62 191 PRO A C 1
ATOM 1481 O O . PRO A 1 191 ? -30.737 -54.091 4.640 1.00 45.62 191 PRO A O 1
ATOM 1484 N N . GLY A 1 192 ? -29.823 -52.186 3.913 1.00 34.78 192 GLY A N 1
ATOM 1485 C CA . GLY A 1 192 ? -30.549 -52.147 2.638 1.00 34.78 192 GLY A CA 1
ATOM 1486 C C . GLY A 1 192 ? -31.508 -50.979 2.448 1.00 34.78 192 GLY A C 1
ATOM 1487 O O . GLY A 1 192 ? -32.683 -51.049 2.789 1.00 34.78 192 GLY A O 1
ATOM 1488 N N . TYR A 1 193 ? -31.015 -49.941 1.776 1.00 42.22 193 TYR A N 1
ATOM 1489 C CA . TYR A 1 193 ? -31.847 -48.986 1.048 1.00 42.22 193 TYR A CA 1
ATOM 1490 C C . TYR A 1 193 ? -32.713 -49.703 -0.004 1.00 42.22 193 TYR A C 1
ATOM 1492 O O . TYR A 1 193 ? -32.191 -50.466 -0.818 1.00 42.22 193 TYR A O 1
ATOM 1500 N N . ARG A 1 194 ? -34.007 -49.364 -0.067 1.00 45.72 194 ARG A N 1
ATOM 1501 C CA . ARG A 1 194 ? -34.841 -49.521 -1.271 1.00 45.72 194 ARG A CA 1
ATOM 1502 C C . ARG A 1 194 ? -35.883 -48.395 -1.328 1.00 45.72 194 ARG A C 1
ATOM 1504 O O . ARG A 1 194 ? -36.871 -48.469 -0.604 1.00 45.72 194 ARG A O 1
ATOM 1511 N N . PRO A 1 195 ? -35.706 -47.355 -2.160 1.00 43.34 195 PRO A N 1
ATOM 1512 C CA . PRO A 1 195 ? -36.773 -46.402 -2.422 1.00 43.34 195 PRO A CA 1
ATOM 1513 C C . PRO A 1 195 ? -37.713 -46.998 -3.475 1.00 43.34 195 PRO A C 1
ATOM 1515 O O . PRO A 1 195 ? -37.268 -47.439 -4.537 1.00 43.34 195 PRO A O 1
ATOM 1518 N N . GLN A 1 196 ? -39.011 -47.034 -3.184 1.00 38.66 196 GLN A N 1
ATOM 1519 C CA . GLN A 1 196 ? -40.028 -47.398 -4.165 1.00 38.66 196 GLN A CA 1
ATOM 1520 C C . GLN A 1 196 ? -40.654 -46.106 -4.690 1.00 38.66 196 GLN A C 1
ATOM 1522 O O . GLN A 1 196 ? -41.303 -45.368 -3.952 1.00 38.66 196 GLN A O 1
ATOM 1527 N N . GLY A 1 197 ? -40.351 -45.806 -5.953 1.00 40.00 197 GLY A N 1
ATOM 1528 C CA . GLY A 1 197 ? -40.885 -44.662 -6.674 1.00 40.00 197 GLY A CA 1
ATOM 1529 C C . GLY A 1 197 ? -42.398 -44.768 -6.827 1.00 40.00 197 GLY A C 1
ATOM 1530 O O . GLY A 1 197 ? -42.928 -45.813 -7.199 1.00 40.00 197 GLY A O 1
ATOM 1531 N N . VAL A 1 198 ? -43.069 -43.658 -6.546 1.00 41.06 198 VAL A N 1
ATOM 1532 C CA . VAL A 1 198 ? -44.442 -43.390 -6.963 1.00 41.06 198 VAL A CA 1
ATOM 1533 C C . VAL A 1 198 ? -44.425 -42.937 -8.421 1.00 41.06 198 VAL A C 1
ATOM 1535 O O . VAL A 1 198 ? -43.719 -41.991 -8.767 1.00 41.06 198 VAL A O 1
ATOM 1538 N N . ALA A 1 199 ? -45.209 -43.604 -9.264 1.00 41.50 199 ALA A N 1
ATOM 1539 C CA . ALA A 1 199 ? -45.624 -43.084 -10.558 1.00 41.50 199 ALA A CA 1
ATOM 1540 C C . ALA A 1 199 ? -47.103 -43.430 -10.785 1.00 41.50 199 ALA A C 1
ATOM 1542 O O . ALA A 1 199 ? -47.433 -44.602 -10.949 1.00 41.50 199 ALA A O 1
ATOM 1543 N N . ASN A 1 200 ? -47.895 -42.350 -10.819 1.00 43.38 200 ASN A N 1
ATOM 1544 C CA . ASN A 1 200 ? -49.279 -42.158 -11.277 1.00 43.38 200 ASN A CA 1
ATOM 1545 C C . ASN A 1 200 ? -50.419 -42.853 -10.529 1.00 43.38 200 ASN A C 1
ATOM 1547 O O . ASN A 1 200 ? -50.574 -44.085 -10.646 1.00 43.38 200 ASN A O 1
#